Protein AF-A0A522AEE1-F1 (afdb_monomer_lite)

Sequence (376 aa):
MSRTLERLLQRPELQLAVGETRIDINDDTGPFRVPSPHLLVIGERILASPSGAVALRHGLELAWMRGIAPDDPVACGVLSARLAGLYLVGETAAFQESRGDADPYLILLRRLSGDLPEGRALVLLWKILSAHQPGQKADLNQTIYDRIVCAWPMAQPAEHLIATGGDPRLRLDPATGFNAYGCMPRPQPGVVTFSSCTASSLSERGYMAAEAARRRMLAGFLGERSGRVLTEETDRIRASLLGHYEVADRAEAVLAPSGTDATMLATALVSTKRPHAPTTVVVMELSETGAGVPQAAAGRHFADAASLGEKAMRGDVIEGFNTNLRLRTVSLRKVDGRPHTPEEIEAEIARAVAETGRHGRVILHAIDLSKTGILA

Radius of gyration: 25.17 Å; chains: 1; bounding box: 61×41×73 Å

pLDDT: mean 89.07, std 7.91, range [53.34, 98.31]

Secondary structure (DSSP, 8-state):
--HHHHHHTTSHHHHHHHTT-EEEEE---SS-B--STTEEEEEHHHHTSTTHHHHHHHHHHHHHHHHH-TT-HHHHHHHHHHHHHHHHHTS-HHHHHTT-SS-HHHHHHHHHTSSPPPHHHHHHHHHHHGGGSTT------HHHHHHHHHHTTT-S-HHHHHT-SS-GGGPPPTTT---TTS--SS--TT------TT--PPPHHHHHHHHHHHHHHHHHHHTT-HHHHHHHHHHHHHHHHHHHTT-TTT------SSHHHHHHHHHHHHHHHSTTS-EEEEEE-GGGS-TTHHHHHTTB--SSB-TTS-B--TTPBPTTS-S-EEEEEE-SB-TTSPBPPHHHHHHHHHHHHHHH-TTSEEEEE--SB-TT--B-

Structure (mmCIF, N/CA/C/O backbone):
data_AF-A0A522AEE1-F1
#
_entry.id   AF-A0A522AEE1-F1
#
loop_
_atom_site.group_PDB
_atom_site.id
_atom_site.type_symbol
_atom_site.label_atom_id
_atom_site.label_alt_id
_atom_site.label_comp_id
_atom_site.label_asym_id
_atom_site.label_entity_id
_atom_site.label_seq_id
_atom_site.pdbx_PDB_ins_code
_atom_site.Cartn_x
_atom_site.Cartn_y
_atom_site.Cartn_z
_atom_site.occupancy
_atom_site.B_iso_or_equiv
_atom_site.auth_seq_id
_atom_site.auth_comp_id
_atom_site.auth_asym_id
_atom_site.auth_atom_id
_atom_site.pdbx_PDB_model_num
ATOM 1 N N . MET A 1 1 ? 14.724 -20.961 -17.957 1.00 63.78 1 MET A N 1
ATOM 2 C CA . MET A 1 1 ? 14.790 -19.648 -17.283 1.00 63.78 1 MET A CA 1
ATOM 3 C C . MET A 1 1 ? 16.214 -19.483 -16.759 1.00 63.78 1 MET A C 1
ATOM 5 O O . MET A 1 1 ? 16.840 -20.497 -16.477 1.00 63.78 1 MET A O 1
ATOM 9 N N . SER A 1 2 ? 16.792 -18.277 -16.740 1.00 86.56 2 SER A N 1
ATOM 10 C CA . SER A 1 2 ? 18.143 -18.088 -16.177 1.00 86.56 2 SER A CA 1
ATOM 11 C C . SER A 1 2 ? 18.134 -18.341 -14.666 1.00 86.56 2 SER A C 1
ATOM 13 O O . SER A 1 2 ? 17.203 -17.898 -13.992 1.00 86.56 2 SER A O 1
ATOM 15 N N . ARG A 1 3 ? 19.188 -18.966 -14.117 1.00 89.62 3 ARG A N 1
ATOM 16 C CA . ARG A 1 3 ? 19.361 -19.142 -12.658 1.00 89.62 3 ARG A CA 1
ATOM 17 C C . ARG A 1 3 ? 19.360 -17.805 -11.912 1.00 89.62 3 ARG A C 1
ATOM 19 O O . ARG A 1 3 ? 18.904 -17.723 -10.774 1.00 89.62 3 ARG A O 1
ATOM 26 N N . THR A 1 4 ? 19.866 -16.748 -12.546 1.00 91.75 4 THR A N 1
ATOM 27 C CA . THR A 1 4 ? 19.884 -15.402 -11.966 1.00 91.75 4 THR A CA 1
ATOM 28 C C . THR A 1 4 ? 18.473 -14.833 -11.861 1.00 91.75 4 THR A C 1
ATOM 30 O O . THR A 1 4 ? 18.109 -14.296 -10.815 1.00 91.75 4 THR A O 1
ATOM 33 N N . LEU A 1 5 ? 17.667 -14.996 -12.918 1.00 93.94 5 LEU A N 1
ATOM 34 C CA . LEU A 1 5 ? 16.261 -14.595 -12.915 1.00 93.94 5 LEU A CA 1
ATOM 35 C C . LEU A 1 5 ? 15.464 -15.402 -11.884 1.00 93.94 5 LEU A C 1
ATOM 37 O O . LEU A 1 5 ? 14.737 -14.809 -11.100 1.00 93.94 5 LEU A O 1
ATOM 41 N N . GLU A 1 6 ? 15.649 -16.724 -11.828 1.00 93.88 6 GLU A N 1
ATOM 42 C CA . GLU A 1 6 ? 15.023 -17.592 -10.818 1.00 93.88 6 GLU A CA 1
ATOM 43 C C . GLU A 1 6 ? 15.286 -17.092 -9.395 1.00 93.88 6 GLU A C 1
ATOM 45 O O . GLU A 1 6 ? 14.351 -16.970 -8.611 1.00 93.88 6 GLU A O 1
ATOM 50 N N . ARG A 1 7 ? 16.534 -16.722 -9.079 1.00 92.88 7 ARG A N 1
ATOM 51 C CA . ARG A 1 7 ? 16.895 -16.151 -7.774 1.00 92.88 7 ARG A CA 1
ATOM 52 C C . ARG A 1 7 ? 16.209 -14.810 -7.507 1.00 92.88 7 ARG A C 1
ATOM 54 O O . ARG A 1 7 ? 15.751 -14.582 -6.395 1.00 92.88 7 ARG A O 1
ATOM 61 N N . LEU A 1 8 ? 16.138 -13.913 -8.493 1.00 93.06 8 LEU A N 1
ATOM 62 C CA . LEU A 1 8 ? 15.435 -12.634 -8.322 1.00 93.06 8 LEU A CA 1
ATOM 63 C C . LEU A 1 8 ? 13.931 -12.841 -8.107 1.00 93.06 8 LEU A C 1
ATOM 65 O O . LEU A 1 8 ? 13.345 -12.174 -7.262 1.00 93.06 8 LEU A O 1
ATOM 69 N N . LEU A 1 9 ? 13.326 -13.804 -8.802 1.00 94.31 9 LEU A N 1
ATOM 70 C CA . LEU A 1 9 ? 11.915 -14.164 -8.655 1.00 94.31 9 LEU A CA 1
ATOM 71 C C . LEU A 1 9 ? 11.616 -14.980 -7.384 1.00 94.31 9 LEU A C 1
ATOM 73 O O . LEU A 1 9 ? 10.465 -15.322 -7.148 1.00 94.31 9 LEU A O 1
ATOM 77 N N . GLN A 1 10 ? 12.603 -15.260 -6.525 1.00 91.31 10 GLN A N 1
ATOM 78 C CA . GLN A 1 10 ? 12.324 -15.697 -5.148 1.00 91.31 10 GLN A CA 1
ATOM 79 C C . GLN A 1 10 ? 11.790 -14.550 -4.283 1.00 91.31 10 GLN A C 1
ATOM 81 O O . GLN A 1 10 ? 11.233 -14.795 -3.216 1.00 91.31 10 GLN A O 1
ATOM 86 N N . ARG A 1 11 ? 11.958 -13.300 -4.733 1.00 90.56 11 ARG A N 1
ATOM 87 C CA . ARG A 1 11 ? 11.353 -12.122 -4.114 1.00 90.56 11 ARG A CA 1
ATOM 88 C C . ARG A 1 11 ? 9.886 -12.038 -4.545 1.00 90.56 11 ARG A C 1
ATOM 90 O O . ARG A 1 11 ? 9.642 -11.811 -5.737 1.00 90.56 11 ARG A O 1
ATOM 97 N N . PRO A 1 12 ? 8.912 -12.203 -3.632 1.00 90.38 12 PRO A N 1
ATOM 98 C CA . PRO A 1 12 ? 7.498 -12.257 -4.000 1.00 90.38 12 PRO A CA 1
ATOM 99 C C . PRO A 1 12 ? 7.039 -11.015 -4.749 1.00 90.38 12 PRO A C 1
ATOM 101 O O . PRO A 1 12 ? 6.352 -11.118 -5.752 1.00 90.38 12 PRO A O 1
ATOM 104 N N . GLU A 1 13 ? 7.476 -9.829 -4.336 1.00 91.94 13 GLU A N 1
ATOM 105 C CA . GLU A 1 13 ? 7.103 -8.574 -4.983 1.00 91.94 13 GLU A CA 1
ATOM 106 C C . GLU A 1 13 ? 7.540 -8.494 -6.457 1.00 91.94 13 GLU A C 1
ATOM 108 O O . GLU A 1 13 ? 6.873 -7.851 -7.263 1.00 91.94 13 GLU A O 1
ATOM 113 N N . LEU A 1 14 ? 8.622 -9.182 -6.844 1.00 94.56 14 LEU A N 1
ATOM 114 C CA . LEU A 1 14 ? 9.055 -9.279 -8.242 1.00 94.56 14 LEU A CA 1
ATOM 115 C C . LEU A 1 14 ? 8.317 -10.392 -8.980 1.00 94.56 14 LEU A C 1
ATOM 117 O O . LEU A 1 14 ? 7.852 -10.182 -10.098 1.00 94.56 14 LEU A O 1
ATOM 121 N N . GLN A 1 15 ? 8.188 -11.561 -8.350 1.00 94.44 15 GLN A N 1
ATOM 122 C CA . GLN A 1 15 ? 7.483 -12.716 -8.907 1.00 94.44 15 GLN A CA 1
ATOM 123 C C . GLN A 1 15 ? 6.029 -12.389 -9.243 1.00 94.44 15 GLN A C 1
ATOM 125 O O . GLN A 1 15 ? 5.552 -12.666 -10.342 1.00 94.44 15 GLN A O 1
ATOM 130 N N . LEU A 1 16 ? 5.338 -11.757 -8.303 1.00 91.44 16 LEU A N 1
ATOM 131 C CA . LEU A 1 16 ? 3.943 -11.369 -8.421 1.00 91.44 16 LEU A CA 1
ATOM 132 C C . LEU A 1 16 ? 3.760 -10.226 -9.431 1.00 91.44 16 LEU A C 1
ATOM 134 O O . LEU A 1 16 ? 2.730 -10.155 -10.102 1.00 91.44 16 LEU A O 1
ATOM 138 N N . ALA A 1 17 ? 4.777 -9.375 -9.610 1.00 93.81 17 ALA A N 1
ATOM 139 C CA . ALA A 1 17 ? 4.750 -8.317 -10.613 1.00 93.81 17 ALA A CA 1
ATOM 140 C C . ALA A 1 17 ? 4.849 -8.835 -12.060 1.00 93.81 17 ALA A C 1
ATOM 142 O O . ALA A 1 17 ? 4.390 -8.121 -12.958 1.00 93.81 17 ALA A O 1
ATOM 143 N N . VAL A 1 18 ? 5.382 -10.049 -12.291 1.00 95.81 18 VAL A N 1
ATOM 144 C CA . VAL A 1 18 ? 5.521 -10.650 -13.635 1.00 95.81 18 VAL A CA 1
ATOM 145 C C . VAL A 1 18 ? 4.184 -10.640 -14.374 1.00 95.81 18 VAL A C 1
ATOM 147 O O . VAL A 1 18 ? 4.105 -10.135 -15.496 1.00 95.81 18 VAL A O 1
ATOM 150 N N . GLY A 1 19 ? 3.120 -11.125 -13.725 1.00 90.94 19 GLY A N 1
ATOM 151 C CA . GLY A 1 19 ? 1.785 -11.208 -14.316 1.00 90.94 19 GLY A CA 1
ATOM 152 C C . GLY A 1 19 ? 1.808 -11.884 -15.690 1.00 90.94 19 GLY A C 1
ATOM 153 O O . GLY A 1 19 ? 2.296 -12.999 -15.833 1.00 90.94 19 GLY A O 1
ATOM 154 N N . GLU A 1 20 ? 1.307 -11.181 -16.705 1.00 92.31 20 GLU A N 1
ATOM 155 C CA . GLU A 1 20 ? 1.258 -11.644 -18.102 1.00 92.31 20 GLU A CA 1
ATOM 156 C C . GLU A 1 20 ? 2.540 -11.336 -18.898 1.00 92.31 20 GLU A C 1
ATOM 158 O O . GLU A 1 20 ? 2.621 -11.619 -20.092 1.00 92.31 20 GLU A O 1
ATOM 163 N N . THR A 1 21 ? 3.548 -10.728 -18.267 1.00 97.00 21 THR A N 1
ATOM 164 C CA . THR A 1 21 ? 4.761 -10.277 -18.955 1.00 97.00 21 THR A CA 1
ATOM 165 C C . THR A 1 21 ? 5.664 -11.456 -19.296 1.00 97.00 21 THR A C 1
ATOM 167 O O . THR A 1 21 ? 6.154 -12.159 -18.412 1.00 97.00 21 THR A O 1
ATOM 170 N N . ARG A 1 22 ? 5.968 -11.629 -20.583 1.00 97.25 22 ARG A N 1
ATOM 171 C CA . ARG A 1 22 ? 7.031 -12.527 -21.038 1.00 97.25 22 ARG A CA 1
ATOM 172 C C . ARG A 1 22 ? 8.390 -11.866 -20.822 1.00 97.25 22 ARG A C 1
ATOM 174 O O . ARG A 1 22 ? 8.581 -10.713 -21.206 1.00 97.25 22 ARG A O 1
ATOM 181 N N . ILE A 1 23 ? 9.331 -12.605 -20.237 1.00 97.62 23 ILE A N 1
ATOM 182 C CA . ILE A 1 23 ? 10.702 -12.143 -19.997 1.00 97.62 23 ILE A CA 1
ATOM 183 C C . ILE A 1 23 ? 11.652 -12.898 -20.928 1.00 97.62 23 ILE A C 1
ATOM 185 O O . ILE A 1 23 ? 11.868 -14.099 -20.757 1.00 97.62 23 ILE A O 1
ATOM 189 N N . ASP A 1 24 ? 12.244 -12.178 -21.874 1.00 96.44 24 ASP A N 1
ATOM 190 C CA . ASP A 1 24 ? 13.269 -12.684 -22.779 1.00 96.44 24 ASP A CA 1
ATOM 191 C C . ASP A 1 24 ? 14.646 -12.209 -22.285 1.00 96.44 24 ASP A C 1
ATOM 193 O O . ASP A 1 24 ? 14.875 -11.017 -22.068 1.00 96.44 24 ASP A O 1
ATOM 197 N N . ILE A 1 25 ? 15.574 -13.149 -22.095 1.00 94.69 25 ILE A N 1
ATOM 198 C CA . ILE A 1 25 ? 16.933 -12.855 -21.624 1.00 94.69 25 ILE A CA 1
ATOM 199 C C . ILE A 1 25 ? 17.898 -12.915 -22.801 1.00 94.69 25 ILE A C 1
ATOM 201 O O . ILE A 1 25 ? 17.871 -13.872 -23.575 1.00 94.69 25 ILE A O 1
ATOM 205 N N . ASN A 1 26 ? 18.758 -11.908 -22.924 1.00 89.94 26 ASN A N 1
ATOM 206 C CA . ASN A 1 26 ? 19.759 -11.829 -23.985 1.00 89.94 26 ASN A CA 1
ATOM 207 C C . ASN A 1 26 ? 21.103 -11.267 -23.477 1.00 89.94 26 ASN A C 1
ATOM 209 O O . ASN A 1 26 ? 21.332 -11.151 -22.271 1.00 89.94 26 ASN A O 1
ATOM 213 N N . ASP A 1 27 ? 21.990 -10.918 -24.411 1.00 85.06 27 ASP A N 1
ATOM 214 C CA . ASP A 1 27 ? 23.308 -10.332 -24.137 1.00 85.06 27 ASP A CA 1
ATOM 215 C C . ASP A 1 27 ? 23.318 -8.789 -24.200 1.00 85.06 27 ASP A C 1
ATOM 217 O O . ASP A 1 27 ? 24.375 -8.179 -24.382 1.00 85.06 27 ASP A O 1
ATOM 221 N N . ASP A 1 28 ? 22.159 -8.130 -24.062 1.00 79.38 28 ASP A N 1
ATOM 222 C CA . ASP A 1 28 ? 22.093 -6.666 -24.069 1.00 79.38 28 ASP A CA 1
ATOM 223 C C . ASP A 1 28 ? 22.912 -6.049 -22.928 1.00 79.38 28 ASP A C 1
ATOM 225 O O . ASP A 1 28 ? 22.949 -6.539 -21.797 1.00 79.38 28 ASP A O 1
ATOM 229 N N . THR A 1 29 ? 23.541 -4.914 -23.229 1.00 77.50 29 THR A N 1
ATOM 230 C CA . THR A 1 29 ? 24.351 -4.144 -22.274 1.00 77.50 29 THR A CA 1
ATOM 231 C C . THR A 1 29 ? 23.587 -2.997 -21.612 1.00 77.50 29 THR A C 1
ATOM 233 O O . THR A 1 29 ? 24.052 -2.463 -20.608 1.00 77.50 29 THR A O 1
ATOM 236 N N . GLY A 1 30 ? 22.432 -2.603 -22.160 1.00 82.94 30 GLY A N 1
ATOM 237 C CA . GLY A 1 30 ? 21.538 -1.611 -21.553 1.00 82.94 30 GLY A CA 1
ATOM 238 C C . GLY A 1 30 ? 20.651 -2.224 -20.459 1.00 82.94 30 GLY A C 1
ATOM 239 O O . GLY A 1 30 ? 20.488 -3.443 -20.448 1.00 82.94 30 GLY A O 1
ATOM 240 N N . PRO A 1 31 ? 20.032 -1.414 -19.571 1.00 84.69 31 PRO A N 1
ATOM 241 C CA . PRO A 1 31 ? 19.313 -1.930 -18.404 1.00 84.69 31 PRO A CA 1
ATOM 242 C C . PRO A 1 31 ? 18.200 -2.922 -18.759 1.00 84.69 31 PRO A C 1
ATOM 244 O O . PRO A 1 31 ? 18.100 -3.967 -18.131 1.00 84.69 31 PRO A O 1
ATOM 247 N N . PHE A 1 32 ? 17.369 -2.595 -19.753 1.00 96.38 32 PHE A N 1
ATOM 248 C CA . PHE A 1 32 ? 16.348 -3.460 -20.358 1.00 96.38 32 PHE A CA 1
ATOM 249 C C . PHE A 1 32 ? 15.679 -2.730 -21.538 1.00 96.38 32 PHE A C 1
ATOM 251 O O . PHE A 1 32 ? 15.888 -1.527 -21.739 1.00 96.38 32 PHE A O 1
ATOM 258 N N . ARG A 1 33 ? 14.832 -3.436 -22.294 1.00 96.94 33 ARG A N 1
ATOM 259 C CA . ARG A 1 33 ? 13.935 -2.890 -23.323 1.00 96.94 33 ARG A CA 1
ATOM 260 C C . ARG A 1 33 ? 12.557 -3.542 -23.234 1.00 96.94 33 ARG A C 1
ATOM 262 O O . ARG A 1 33 ? 12.440 -4.720 -22.929 1.00 96.94 33 ARG A O 1
ATOM 269 N N . VAL A 1 34 ? 11.520 -2.788 -23.570 1.00 97.56 34 VAL A N 1
ATOM 270 C CA . VAL A 1 34 ? 10.133 -3.245 -23.686 1.00 97.56 34 VAL A CA 1
ATOM 271 C C . VAL A 1 34 ? 9.682 -2.960 -25.117 1.00 97.56 34 VAL A C 1
ATOM 273 O O . VAL A 1 34 ? 9.182 -1.865 -25.384 1.00 97.56 34 VAL A O 1
ATOM 276 N N . PRO A 1 35 ? 9.921 -3.871 -26.080 1.00 94.94 35 PRO A N 1
ATOM 277 C CA . PRO A 1 35 ? 9.608 -3.631 -27.491 1.00 94.94 35 PRO A CA 1
ATOM 278 C C . PRO A 1 35 ? 8.106 -3.610 -27.783 1.00 94.94 35 PRO A C 1
ATOM 280 O O . PRO A 1 35 ? 7.642 -2.791 -28.576 1.00 94.94 35 PRO A O 1
ATOM 283 N N . SER A 1 36 ? 7.321 -4.414 -27.073 1.00 94.62 36 SER A N 1
ATOM 284 C CA . SER A 1 36 ? 5.861 -4.442 -27.162 1.00 94.62 36 SER A CA 1
ATOM 285 C C . SER A 1 36 ? 5.250 -4.520 -25.761 1.00 94.62 36 SER A C 1
ATOM 287 O O . SER A 1 36 ? 5.965 -4.860 -24.813 1.00 94.62 36 SER A O 1
ATOM 289 N N . PRO A 1 37 ? 3.945 -4.234 -25.605 1.00 94.94 37 PRO A N 1
ATOM 290 C CA . PRO A 1 37 ? 3.236 -4.536 -24.366 1.00 94.94 37 PRO A CA 1
ATOM 291 C C . PRO A 1 37 ? 3.501 -5.971 -23.901 1.00 94.94 37 PRO A C 1
ATOM 293 O O . PRO A 1 37 ? 3.615 -6.875 -24.732 1.00 94.94 37 PRO A O 1
ATOM 296 N N . HIS A 1 38 ? 3.626 -6.164 -22.586 1.00 95.00 38 HIS A N 1
ATOM 297 C CA . HIS A 1 38 ? 3.844 -7.473 -21.952 1.00 95.00 38 HIS A CA 1
ATOM 298 C C . HIS A 1 38 ? 5.100 -8.240 -22.413 1.00 95.00 38 HIS A C 1
ATOM 300 O O . HIS A 1 38 ? 5.208 -9.437 -22.160 1.00 95.00 38 HIS A O 1
ATOM 306 N N . LEU A 1 39 ? 6.074 -7.581 -23.050 1.00 97.06 39 LEU A N 1
ATOM 307 C CA . LEU A 1 39 ? 7.359 -8.185 -23.398 1.00 97.06 39 LEU A CA 1
ATOM 308 C C . LEU A 1 39 ? 8.500 -7.380 -22.782 1.00 97.06 39 LEU A C 1
ATOM 310 O O . LEU A 1 39 ? 8.746 -6.244 -23.180 1.00 97.06 39 LEU A O 1
ATOM 314 N N . LEU A 1 40 ? 9.216 -7.990 -21.841 1.00 97.94 40 LEU A N 1
ATOM 315 C CA . LEU A 1 40 ? 10.435 -7.460 -21.245 1.00 97.94 40 LEU A CA 1
ATOM 316 C C . LEU A 1 40 ? 11.646 -8.196 -21.818 1.00 97.94 40 LEU A C 1
ATOM 318 O O . LEU A 1 40 ? 11.749 -9.411 -21.700 1.00 97.94 40 LEU A O 1
ATOM 322 N N . VAL A 1 41 ? 12.585 -7.449 -22.386 1.00 97.50 41 VAL A N 1
ATOM 323 C CA . VAL A 1 41 ? 13.891 -7.942 -22.825 1.00 97.50 41 VAL A CA 1
ATOM 324 C C . VAL A 1 41 ? 14.957 -7.389 -21.885 1.00 97.50 41 VAL A C 1
ATOM 326 O O . VAL A 1 41 ? 15.091 -6.170 -21.765 1.00 97.50 41 VAL A O 1
ATOM 329 N N . ILE A 1 42 ? 15.714 -8.251 -21.211 1.00 96.19 42 ILE A N 1
ATOM 330 C CA . ILE A 1 42 ? 16.720 -7.832 -20.225 1.00 96.19 42 ILE A CA 1
ATOM 331 C C . ILE A 1 42 ? 17.994 -8.675 -20.323 1.00 96.19 42 ILE A C 1
ATOM 333 O O . ILE A 1 42 ? 17.942 -9.894 -20.472 1.00 96.19 42 ILE A O 1
ATOM 337 N N . GLY A 1 43 ? 19.151 -8.018 -20.234 1.00 94.44 43 GLY A N 1
ATOM 338 C CA . GLY A 1 43 ? 20.443 -8.684 -20.348 1.00 94.44 43 GLY A CA 1
ATOM 339 C C . GLY A 1 43 ? 20.794 -9.522 -19.115 1.00 94.44 43 GLY A C 1
ATOM 340 O O . GLY A 1 43 ? 20.621 -9.062 -17.983 1.00 94.44 43 GLY A O 1
ATOM 341 N N . GLU A 1 44 ? 21.377 -10.710 -19.305 1.00 92.62 44 GLU A N 1
ATOM 342 C CA . GLU A 1 44 ? 21.824 -11.577 -18.195 1.00 92.62 44 GLU A CA 1
ATOM 343 C C . GLU A 1 44 ? 22.813 -10.850 -17.265 1.00 92.62 44 GLU A C 1
ATOM 345 O O . GLU A 1 44 ? 22.739 -10.958 -16.040 1.00 92.62 44 GLU A O 1
ATOM 350 N N . ARG A 1 45 ? 23.705 -10.030 -17.838 1.00 90.88 45 ARG A N 1
ATOM 351 C CA . ARG A 1 45 ? 24.667 -9.222 -17.069 1.00 90.88 45 ARG A CA 1
ATOM 352 C C . ARG A 1 45 ? 23.983 -8.198 -16.168 1.00 90.88 45 ARG A C 1
ATOM 354 O O . ARG A 1 45 ? 24.466 -7.959 -15.065 1.00 90.88 45 ARG A O 1
ATOM 361 N N . ILE A 1 46 ? 22.870 -7.613 -16.614 1.00 91.00 46 ILE A N 1
ATOM 362 C CA . ILE A 1 46 ? 22.100 -6.661 -15.808 1.00 91.00 46 ILE A CA 1
ATOM 363 C C . ILE A 1 46 ? 21.363 -7.388 -14.692 1.00 91.00 46 ILE A C 1
ATOM 365 O O . ILE A 1 46 ? 21.429 -6.941 -13.549 1.00 91.00 46 ILE A O 1
ATOM 369 N N . LEU A 1 47 ? 20.735 -8.533 -14.978 1.00 91.81 47 LEU A N 1
ATOM 370 C CA . LEU A 1 47 ? 20.095 -9.359 -13.948 1.00 91.81 47 LEU A CA 1
ATOM 371 C C . LEU A 1 47 ? 21.090 -9.769 -12.852 1.00 91.81 47 LEU A C 1
ATOM 373 O O . LEU A 1 47 ? 20.735 -9.806 -11.675 1.00 91.81 47 LEU A O 1
ATOM 377 N N . ALA A 1 48 ? 22.339 -10.053 -13.229 1.00 89.50 48 ALA A N 1
ATOM 378 C CA . ALA A 1 48 ? 23.404 -10.413 -12.296 1.00 89.50 48 ALA A CA 1
ATOM 379 C C . ALA A 1 48 ? 24.040 -9.204 -11.582 1.00 89.50 48 ALA A C 1
ATOM 381 O O . ALA A 1 48 ? 24.788 -9.389 -10.620 1.00 89.50 48 ALA A O 1
ATOM 382 N N . SER A 1 49 ? 23.765 -7.982 -12.044 1.00 86.88 49 SER A N 1
ATOM 383 C CA . SER A 1 49 ? 24.300 -6.748 -11.470 1.00 86.88 49 SER A CA 1
ATOM 384 C C . SER A 1 49 ? 23.552 -6.331 -10.192 1.00 86.88 49 SER A C 1
ATOM 386 O O . SER A 1 49 ? 22.421 -6.771 -9.965 1.00 86.88 49 SER A O 1
ATOM 388 N N . PRO A 1 50 ? 24.123 -5.419 -9.380 1.00 81.62 50 PRO A N 1
ATOM 389 C CA . PRO A 1 50 ? 23.420 -4.820 -8.239 1.00 81.62 50 PRO A CA 1
ATOM 390 C C . PRO A 1 50 ? 22.080 -4.163 -8.615 1.00 81.62 50 PRO A C 1
ATOM 392 O O . PRO A 1 50 ? 21.131 -4.185 -7.837 1.00 81.62 50 PRO A O 1
ATOM 395 N N . SER A 1 51 ? 21.973 -3.645 -9.840 1.00 87.44 51 SER A N 1
ATOM 396 C CA . SER A 1 51 ? 20.774 -2.986 -10.367 1.00 87.44 51 SER A CA 1
ATOM 397 C C . SER A 1 51 ? 19.722 -3.971 -10.887 1.00 87.44 51 SER A C 1
ATOM 399 O O . SER A 1 51 ? 18.636 -3.544 -11.272 1.00 87.44 51 SER A O 1
ATOM 401 N N . GLY A 1 52 ? 20.004 -5.281 -10.890 1.00 91.56 52 GLY A N 1
ATOM 402 C CA . GLY A 1 52 ? 19.170 -6.304 -11.526 1.00 91.56 52 GLY A CA 1
ATOM 403 C C . GLY A 1 52 ? 17.738 -6.360 -10.999 1.00 91.56 52 GLY A C 1
ATOM 404 O O . GLY A 1 52 ? 16.800 -6.392 -11.791 1.00 91.56 52 GLY A O 1
ATOM 405 N N . ALA A 1 53 ? 17.547 -6.291 -9.677 1.00 93.00 53 ALA A N 1
ATOM 406 C CA . ALA A 1 53 ? 16.209 -6.290 -9.076 1.00 93.00 53 ALA A CA 1
ATOM 407 C C . ALA A 1 53 ? 15.399 -5.040 -9.460 1.00 93.00 53 ALA A C 1
ATOM 409 O O . ALA A 1 53 ? 14.213 -5.133 -9.773 1.00 93.00 53 ALA A O 1
ATOM 410 N N . VAL A 1 54 ? 16.047 -3.872 -9.474 1.00 94.31 54 VAL A N 1
ATOM 411 C CA . VAL A 1 54 ? 15.416 -2.586 -9.807 1.00 94.31 54 VAL A CA 1
ATOM 412 C C . VAL A 1 54 ? 15.123 -2.492 -11.305 1.00 94.31 54 VAL A C 1
ATOM 414 O O . VAL A 1 54 ? 14.046 -2.050 -11.691 1.00 94.31 54 VAL A O 1
ATOM 417 N N . ALA A 1 55 ? 16.049 -2.936 -12.159 1.00 95.25 55 ALA A N 1
ATOM 418 C CA . ALA A 1 55 ? 15.858 -3.013 -13.605 1.00 95.25 55 ALA A CA 1
ATOM 419 C C . ALA A 1 55 ? 14.730 -3.985 -13.971 1.00 95.25 55 ALA A C 1
ATOM 421 O O . ALA A 1 55 ? 13.877 -3.642 -14.786 1.00 95.25 55 ALA A O 1
ATOM 422 N N . LEU A 1 56 ? 14.675 -5.151 -13.316 1.00 97.12 56 LEU A N 1
ATOM 423 C CA . LEU A 1 56 ? 13.582 -6.103 -13.483 1.00 97.12 56 LEU A CA 1
ATOM 424 C C . LEU A 1 56 ? 12.244 -5.481 -13.064 1.00 97.12 56 LEU A C 1
ATOM 426 O O . LEU A 1 56 ? 11.302 -5.512 -13.852 1.00 97.12 56 LEU A O 1
ATOM 430 N N . ARG A 1 57 ? 12.162 -4.849 -11.882 1.00 97.19 57 ARG A N 1
ATOM 431 C CA . ARG A 1 57 ? 10.928 -4.175 -11.444 1.00 97.19 57 ARG A CA 1
ATOM 432 C C . ARG A 1 57 ? 10.506 -3.075 -12.416 1.00 97.19 57 ARG A C 1
ATOM 434 O O . ARG A 1 57 ? 9.348 -3.040 -12.814 1.00 97.19 57 ARG A O 1
ATOM 441 N N . HIS A 1 58 ? 11.436 -2.220 -12.838 1.00 98.00 58 HIS A N 1
ATOM 442 C CA . HIS A 1 58 ? 11.157 -1.154 -13.800 1.00 98.00 58 HIS A CA 1
ATOM 443 C C . HIS A 1 58 ? 10.615 -1.715 -15.121 1.00 98.00 58 HIS A C 1
ATOM 445 O O . HIS A 1 58 ? 9.596 -1.245 -15.623 1.00 98.00 58 HIS A O 1
ATOM 451 N N . GLY A 1 59 ? 11.262 -2.749 -15.658 1.00 98.19 59 GLY A N 1
ATOM 452 C CA . GLY A 1 59 ? 10.861 -3.381 -16.907 1.00 98.19 59 GLY A CA 1
ATOM 453 C C . GLY A 1 59 ? 9.480 -4.026 -16.853 1.00 98.19 59 GLY A C 1
ATOM 454 O O . GLY A 1 59 ? 8.697 -3.846 -17.782 1.00 98.19 59 GLY A O 1
ATOM 455 N N . LEU A 1 60 ? 9.159 -4.726 -15.761 1.00 98.25 60 LEU A N 1
ATOM 456 C CA . LEU A 1 60 ? 7.843 -5.339 -15.555 1.00 98.25 60 LEU A CA 1
ATOM 457 C C . LEU A 1 60 ? 6.729 -4.286 -15.492 1.00 98.25 60 LEU A C 1
ATOM 459 O O . LEU A 1 60 ? 5.695 -4.430 -16.142 1.00 98.25 60 LEU A O 1
ATOM 463 N N . GLU A 1 61 ? 6.957 -3.199 -14.756 1.00 98.06 61 GLU A N 1
ATOM 464 C CA . GLU A 1 61 ? 5.983 -2.113 -14.622 1.00 98.06 61 GLU A CA 1
ATOM 465 C C . GLU A 1 61 ? 5.800 -1.366 -15.945 1.00 98.06 61 GLU A C 1
ATOM 467 O O . GLU A 1 61 ? 4.669 -1.086 -16.335 1.00 98.06 61 GLU A O 1
ATOM 472 N N . LEU A 1 62 ? 6.885 -1.113 -16.686 1.00 98.31 62 LEU A N 1
ATOM 473 C CA . LEU A 1 62 ? 6.799 -0.510 -18.014 1.00 98.31 62 LEU A CA 1
ATOM 474 C C . LEU A 1 62 ? 6.041 -1.413 -18.996 1.00 98.31 62 LEU A C 1
ATOM 476 O O . LEU A 1 62 ? 5.172 -0.934 -19.722 1.00 98.31 62 LEU A O 1
ATOM 480 N N . ALA A 1 63 ? 6.339 -2.716 -19.015 1.00 98.12 63 ALA A N 1
ATOM 481 C CA . ALA A 1 63 ? 5.673 -3.681 -19.890 1.00 98.12 63 ALA A CA 1
ATOM 482 C C . ALA A 1 63 ? 4.166 -3.769 -19.625 1.00 98.12 63 ALA A C 1
ATOM 484 O O . ALA A 1 63 ? 3.387 -3.842 -20.579 1.00 98.12 63 ALA A O 1
ATOM 485 N N . TRP A 1 64 ? 3.761 -3.710 -18.354 1.00 97.25 64 TRP A N 1
ATOM 486 C CA . TRP A 1 64 ? 2.358 -3.645 -17.960 1.00 97.25 64 TRP A CA 1
ATOM 487 C C . TRP A 1 64 ? 1.708 -2.301 -18.329 1.00 97.25 64 TRP A C 1
ATOM 489 O O . TRP A 1 64 ? 0.644 -2.299 -18.949 1.00 97.25 64 TRP A O 1
ATOM 499 N N . MET A 1 65 ? 2.348 -1.161 -18.027 1.00 97.12 65 MET A N 1
ATOM 500 C CA . MET A 1 65 ? 1.803 0.171 -18.341 1.00 97.12 65 MET A CA 1
ATOM 501 C C . MET A 1 65 ? 1.592 0.366 -19.844 1.00 97.12 65 MET A C 1
ATOM 503 O O . MET A 1 65 ? 0.550 0.867 -20.261 1.00 97.12 65 MET A O 1
ATOM 507 N N . ARG A 1 66 ? 2.520 -0.125 -20.675 1.00 95.62 66 ARG A N 1
ATOM 508 C CA . ARG A 1 66 ? 2.365 -0.113 -22.137 1.00 95.62 66 ARG A CA 1
ATOM 509 C C . ARG A 1 66 ? 1.165 -0.925 -22.633 1.00 95.62 66 ARG A C 1
ATOM 511 O O . ARG A 1 66 ? 0.694 -0.662 -23.733 1.00 95.62 66 ARG A O 1
ATOM 518 N N . GLY A 1 67 ? 0.683 -1.901 -21.863 1.00 94.31 67 GLY A N 1
ATOM 519 C CA . GLY A 1 67 ? -0.537 -2.651 -22.179 1.00 94.31 67 GLY A CA 1
ATOM 520 C C . GLY A 1 67 ? -1.818 -1.869 -21.903 1.00 94.31 67 GLY A C 1
ATOM 521 O O . GLY A 1 67 ? -2.779 -1.991 -22.656 1.00 94.31 67 GLY A O 1
ATOM 522 N N . ILE A 1 68 ? -1.831 -1.032 -20.862 1.00 94.38 68 ILE A N 1
ATOM 523 C CA . ILE A 1 68 ? -3.022 -0.261 -20.465 1.00 94.38 68 ILE A CA 1
ATOM 524 C C . ILE A 1 68 ? -3.083 1.145 -21.081 1.00 94.38 68 ILE A C 1
ATOM 526 O O . ILE A 1 68 ? -4.169 1.708 -21.183 1.00 94.38 68 ILE A O 1
ATOM 530 N N . ALA A 1 69 ? -1.942 1.710 -21.481 1.00 94.31 69 ALA A N 1
ATOM 531 C CA . ALA A 1 69 ? -1.828 3.033 -22.095 1.00 94.31 69 ALA A CA 1
ATOM 532 C C . ALA A 1 69 ? -0.844 3.010 -23.288 1.00 94.31 69 ALA A C 1
ATOM 534 O O . ALA A 1 69 ? 0.175 3.706 -23.268 1.00 94.31 69 ALA A O 1
ATOM 535 N N . PRO A 1 70 ? -1.113 2.202 -24.335 1.00 91.62 70 PRO A N 1
ATOM 536 C CA . PRO A 1 70 ? -0.187 2.011 -25.457 1.00 91.62 70 PRO A CA 1
ATOM 537 C C . PRO A 1 70 ? 0.127 3.301 -26.227 1.00 91.62 70 PRO A C 1
ATOM 539 O O . PRO A 1 70 ? 1.225 3.425 -26.768 1.00 91.62 70 PRO A O 1
ATOM 542 N N . ASP A 1 71 ? -0.806 4.257 -26.237 1.00 91.75 71 ASP A N 1
ATOM 543 C CA . ASP A 1 71 ? -0.687 5.533 -26.951 1.00 91.75 71 ASP A CA 1
ATOM 544 C C . ASP A 1 71 ? 0.021 6.632 -26.136 1.00 91.75 71 ASP A C 1
ATOM 546 O O . ASP A 1 71 ? 0.218 7.739 -26.636 1.00 91.75 71 ASP A O 1
ATOM 550 N N . ASP A 1 72 ? 0.421 6.348 -24.889 1.00 95.12 72 ASP A N 1
ATOM 551 C CA . ASP A 1 72 ? 1.099 7.309 -24.009 1.00 95.12 72 ASP A CA 1
ATOM 552 C C . ASP A 1 72 ? 2.452 6.769 -23.500 1.00 95.12 72 ASP A C 1
ATOM 554 O O . ASP A 1 72 ? 2.648 6.521 -22.302 1.00 95.12 72 ASP A O 1
ATOM 558 N N . PRO A 1 73 ? 3.429 6.548 -24.404 1.00 95.75 73 PRO A N 1
ATOM 559 C CA . PRO A 1 73 ? 4.724 5.981 -24.036 1.00 95.75 73 PRO A CA 1
ATOM 560 C C . PRO A 1 73 ? 5.519 6.907 -23.103 1.00 95.75 73 PRO A C 1
ATOM 562 O O . PRO A 1 73 ? 6.314 6.421 -22.295 1.00 95.75 73 PRO A O 1
ATOM 565 N N . VAL A 1 74 ? 5.292 8.225 -23.169 1.00 97.00 74 VAL A N 1
ATOM 566 C CA . VAL A 1 74 ? 5.930 9.202 -22.276 1.00 97.00 74 VAL A CA 1
ATOM 567 C C . VAL A 1 74 ? 5.440 8.995 -20.844 1.00 97.00 74 VAL A C 1
ATOM 569 O O . VAL A 1 74 ? 6.270 8.814 -19.949 1.00 97.00 74 VAL A O 1
ATOM 572 N N . ALA A 1 75 ? 4.118 8.956 -20.620 1.00 96.88 75 ALA A N 1
ATOM 573 C CA . ALA A 1 75 ? 3.564 8.700 -19.293 1.00 96.88 75 ALA A CA 1
ATOM 574 C C . ALA A 1 75 ? 3.981 7.320 -18.768 1.00 96.88 75 ALA A C 1
ATOM 576 O O . ALA A 1 75 ? 4.448 7.225 -17.633 1.00 96.88 75 ALA A O 1
ATOM 577 N N . CYS A 1 76 ? 3.911 6.276 -19.604 1.00 97.50 76 CYS A N 1
ATOM 578 C CA . CYS A 1 76 ? 4.349 4.929 -19.229 1.00 97.50 76 CYS A CA 1
ATOM 579 C C . CYS A 1 76 ? 5.802 4.916 -18.741 1.00 97.50 76 CYS A C 1
ATOM 581 O O . CYS A 1 76 ? 6.076 4.401 -17.662 1.00 97.50 76 CYS A O 1
ATOM 583 N N . GLY A 1 77 ? 6.723 5.519 -19.503 1.00 97.44 77 GLY A N 1
ATOM 584 C CA . GLY A 1 77 ? 8.147 5.537 -19.167 1.00 97.44 77 GLY A CA 1
ATOM 585 C C . GLY A 1 77 ? 8.464 6.337 -17.904 1.00 97.44 77 GLY A C 1
ATOM 586 O O . GLY A 1 77 ? 9.260 5.900 -17.077 1.00 97.44 77 GLY A O 1
ATOM 587 N N . VAL A 1 78 ? 7.841 7.506 -17.735 1.00 97.75 78 VAL A N 1
ATOM 588 C CA . VAL A 1 78 ? 8.067 8.368 -16.564 1.00 97.75 78 VAL A CA 1
ATOM 589 C C . VAL A 1 78 ? 7.502 7.733 -15.289 1.00 97.75 78 VAL A C 1
ATOM 591 O O . VAL A 1 78 ? 8.184 7.704 -14.262 1.00 97.75 78 VAL A O 1
ATOM 594 N N . LEU A 1 79 ? 6.283 7.192 -15.340 1.00 98.25 79 LEU A N 1
ATOM 595 C CA . LEU A 1 79 ? 5.611 6.619 -14.171 1.00 98.25 79 LEU A CA 1
ATOM 596 C C . LEU A 1 79 ? 6.203 5.261 -13.768 1.00 98.25 79 LEU A C 1
ATOM 598 O O . LEU A 1 79 ? 6.352 5.001 -12.572 1.00 98.25 79 LEU A O 1
ATOM 602 N N . SER A 1 80 ? 6.615 4.418 -14.724 1.00 98.31 80 SER A N 1
ATOM 603 C CA . SER A 1 80 ? 7.334 3.174 -14.409 1.00 98.31 80 SER A CA 1
ATOM 604 C C . SER A 1 80 ? 8.690 3.456 -13.760 1.00 98.31 80 SER A C 1
ATOM 606 O O . SER A 1 80 ? 9.088 2.754 -12.827 1.00 98.31 80 SER A O 1
ATOM 608 N N . ALA A 1 81 ? 9.384 4.507 -14.207 1.00 98.06 81 ALA A N 1
ATOM 609 C CA . ALA A 1 81 ? 10.661 4.923 -13.640 1.00 98.06 81 ALA A CA 1
ATOM 610 C C . ALA A 1 81 ? 10.501 5.485 -12.221 1.00 98.06 81 ALA A C 1
ATOM 612 O O . ALA A 1 81 ? 11.289 5.147 -11.339 1.00 98.06 81 ALA A O 1
ATOM 613 N N . ARG A 1 82 ? 9.453 6.278 -11.961 1.00 97.88 82 ARG A N 1
ATOM 614 C CA . ARG A 1 82 ? 9.098 6.694 -10.595 1.00 97.88 82 ARG A CA 1
ATOM 615 C C . ARG A 1 82 ? 8.888 5.496 -9.678 1.00 97.88 82 ARG A C 1
ATOM 617 O O . ARG A 1 82 ? 9.460 5.454 -8.591 1.00 97.88 82 ARG A O 1
ATOM 624 N N . LEU A 1 83 ? 8.090 4.526 -10.118 1.00 97.38 83 LEU A N 1
ATOM 625 C CA . LEU A 1 83 ? 7.789 3.337 -9.331 1.00 97.38 83 LEU A CA 1
ATOM 626 C C . LEU A 1 83 ? 9.071 2.560 -9.006 1.00 97.38 83 LEU A C 1
ATOM 628 O O . LEU A 1 83 ? 9.299 2.204 -7.852 1.00 97.38 83 LEU A O 1
ATOM 632 N N . ALA A 1 84 ? 9.947 2.372 -9.994 1.00 96.75 84 ALA A N 1
ATOM 633 C CA . ALA A 1 84 ? 11.251 1.749 -9.792 1.00 96.75 84 ALA A CA 1
ATOM 634 C C . ALA A 1 84 ? 12.165 2.557 -8.853 1.00 96.75 84 ALA A C 1
ATOM 636 O O . ALA A 1 84 ? 12.903 1.971 -8.064 1.00 96.75 84 ALA A O 1
ATOM 637 N N . GLY A 1 85 ? 12.097 3.890 -8.900 1.00 95.44 85 GLY A N 1
ATOM 638 C CA . GLY A 1 85 ? 12.779 4.776 -7.957 1.00 95.44 85 GLY A CA 1
ATOM 639 C C . GLY A 1 85 ? 12.291 4.593 -6.523 1.00 95.44 85 GLY A C 1
ATOM 640 O O . GLY A 1 85 ? 13.106 4.451 -5.615 1.00 95.44 85 GLY A O 1
ATOM 641 N N . LEU A 1 86 ? 10.972 4.532 -6.317 1.00 95.38 86 LEU A N 1
ATOM 642 C CA . LEU A 1 86 ? 10.365 4.274 -5.007 1.00 95.38 86 LEU A CA 1
ATOM 643 C C . LEU A 1 86 ? 10.670 2.866 -4.485 1.00 95.38 86 LEU A C 1
ATOM 645 O O . LEU A 1 86 ? 10.910 2.687 -3.294 1.00 95.38 86 LEU A O 1
ATOM 649 N N . TYR A 1 87 ? 10.720 1.881 -5.381 1.00 93.94 87 TYR A N 1
ATOM 650 C CA . TYR A 1 87 ? 11.180 0.533 -5.065 1.00 93.94 87 TYR A CA 1
ATOM 651 C C . TYR A 1 87 ? 12.645 0.538 -4.605 1.00 93.94 87 TYR A C 1
ATOM 653 O O . TYR A 1 87 ? 12.952 -0.014 -3.557 1.00 93.94 87 TYR A O 1
ATOM 661 N N . LEU A 1 88 ? 13.532 1.234 -5.327 1.00 91.75 88 LEU A N 1
ATOM 662 C CA . LEU A 1 88 ? 14.950 1.369 -4.979 1.00 91.75 88 LEU A CA 1
ATOM 663 C C . LEU A 1 88 ? 15.165 2.017 -3.602 1.00 91.75 88 LEU A C 1
ATOM 665 O O . LEU A 1 88 ? 15.974 1.519 -2.823 1.00 91.75 88 LEU A O 1
ATOM 669 N N . VAL A 1 89 ? 14.462 3.109 -3.283 1.00 88.56 89 VAL A N 1
ATOM 670 C CA . VAL A 1 89 ? 14.600 3.769 -1.966 1.00 88.56 89 VAL A CA 1
ATOM 671 C C . VAL A 1 89 ? 13.910 3.007 -0.832 1.00 88.56 89 VAL A C 1
ATOM 673 O O . VAL A 1 89 ? 14.195 3.267 0.333 1.00 88.56 89 VAL A O 1
ATOM 676 N N . GLY A 1 90 ? 13.011 2.075 -1.159 1.00 85.62 90 GLY A N 1
ATOM 677 C CA . GLY A 1 90 ? 12.387 1.163 -0.199 1.00 85.62 90 GLY A CA 1
ATOM 678 C C . GLY A 1 90 ? 13.261 -0.040 0.176 1.00 85.62 90 GLY A C 1
ATOM 679 O O . GLY A 1 90 ? 12.910 -0.787 1.087 1.00 85.62 90 GLY A O 1
ATOM 680 N N . GLU A 1 91 ? 14.387 -0.251 -0.510 1.00 83.62 91 GLU A N 1
ATOM 681 C CA . GLU A 1 91 ? 15.347 -1.300 -0.159 1.00 83.62 91 GLU A CA 1
ATOM 682 C C . GLU A 1 91 ? 16.170 -0.928 1.080 1.00 83.62 91 GLU A C 1
ATOM 684 O O . GLU A 1 91 ? 16.328 0.247 1.404 1.00 83.62 91 GLU A O 1
ATOM 689 N N . THR A 1 92 ? 16.727 -1.931 1.763 1.00 72.12 92 THR A N 1
ATOM 690 C CA . THR A 1 92 ? 17.465 -1.730 3.022 1.00 72.12 92 THR A CA 1
ATOM 691 C C . THR A 1 92 ? 18.722 -0.882 2.840 1.00 72.12 92 THR A C 1
ATOM 693 O O . THR A 1 92 ? 19.334 -0.873 1.770 1.00 72.12 92 THR A O 1
ATOM 696 N N . ALA A 1 93 ? 19.178 -0.232 3.914 1.00 67.00 93 ALA A N 1
ATOM 697 C CA . ALA A 1 93 ? 20.426 0.533 3.926 1.00 67.00 93 ALA A CA 1
ATOM 698 C C . ALA A 1 93 ? 21.615 -0.295 3.404 1.00 67.00 93 ALA A C 1
ATOM 700 O O . ALA A 1 93 ? 22.387 0.191 2.587 1.00 67.00 93 ALA A O 1
ATOM 701 N N . ALA A 1 94 ? 21.692 -1.586 3.747 1.00 58.69 94 ALA A N 1
ATOM 702 C CA . ALA A 1 94 ? 22.715 -2.490 3.215 1.00 58.69 94 ALA A CA 1
ATOM 703 C C . ALA A 1 94 ? 22.650 -2.650 1.680 1.00 58.69 94 ALA A C 1
ATOM 705 O O . ALA A 1 94 ? 23.684 -2.727 1.015 1.00 58.69 94 ALA A O 1
ATOM 706 N N . PHE A 1 95 ? 21.452 -2.674 1.091 1.00 66.12 95 PHE A N 1
ATOM 707 C CA . PHE A 1 95 ? 21.272 -2.676 -0.363 1.00 66.12 95 PHE A CA 1
ATOM 708 C C . PHE A 1 95 ? 21.628 -1.313 -0.986 1.00 66.12 95 PHE A C 1
ATOM 710 O O . PHE A 1 95 ? 22.193 -1.258 -2.074 1.00 66.12 95 PHE A O 1
ATOM 717 N N . GLN A 1 96 ? 21.350 -0.209 -0.288 1.00 63.38 96 GLN A N 1
ATOM 718 C CA . GLN A 1 96 ? 21.595 1.149 -0.782 1.00 63.38 96 GLN A CA 1
ATOM 719 C C . GLN A 1 96 ? 23.068 1.591 -0.691 1.00 63.38 96 GLN A C 1
ATOM 721 O O . GLN A 1 96 ? 23.577 2.206 -1.634 1.00 63.38 96 GLN A O 1
ATOM 726 N N . GLU A 1 97 ? 23.752 1.268 0.411 1.00 57.81 97 GLU A N 1
ATOM 727 C CA . GLU A 1 97 ? 25.165 1.579 0.682 1.00 57.81 97 GLU A CA 1
ATOM 728 C C . GLU A 1 97 ? 26.107 0.748 -0.196 1.00 57.81 97 GLU A C 1
ATOM 730 O O . GLU A 1 97 ? 27.172 1.206 -0.614 1.00 57.81 97 GLU A O 1
ATOM 735 N N . SER A 1 98 ? 25.699 -0.471 -0.553 1.00 57.28 98 SER A N 1
ATOM 736 C CA . SER A 1 98 ? 26.520 -1.415 -1.310 1.00 57.28 98 SER A CA 1
ATOM 737 C C . SER A 1 98 ? 26.569 -1.167 -2.822 1.00 57.28 98 SER A C 1
ATOM 739 O O . SER A 1 98 ? 26.719 -2.145 -3.547 1.00 57.28 98 SER A O 1
ATOM 741 N N . ARG A 1 99 ? 26.574 0.099 -3.296 1.00 60.69 99 ARG A N 1
ATOM 742 C CA . ARG A 1 99 ? 26.928 0.566 -4.677 1.00 60.69 99 ARG A CA 1
ATOM 743 C C . ARG A 1 99 ? 25.828 1.302 -5.474 1.00 60.69 99 ARG A C 1
ATOM 745 O O . ARG A 1 99 ? 25.789 1.196 -6.698 1.00 60.69 99 ARG A O 1
ATOM 752 N N . GLY A 1 100 ? 24.988 2.121 -4.839 1.00 53.34 100 GLY A N 1
ATOM 753 C CA . GLY A 1 100 ? 24.029 2.972 -5.567 1.00 53.34 100 GLY A CA 1
ATOM 754 C C . GLY A 1 100 ? 24.592 4.270 -6.178 1.00 53.34 100 GLY A C 1
ATOM 755 O O . GLY A 1 100 ? 23.983 4.821 -7.092 1.00 53.34 100 GLY A O 1
ATOM 756 N N . ASP A 1 101 ? 25.748 4.757 -5.715 1.00 57.12 101 ASP A N 1
ATOM 757 C CA . ASP A 1 101 ? 26.221 6.119 -6.045 1.00 57.12 101 ASP A CA 1
ATOM 758 C C . ASP A 1 101 ? 27.076 6.214 -7.317 1.00 57.12 101 ASP A C 1
ATOM 760 O O . ASP A 1 101 ? 27.379 7.314 -7.773 1.00 57.12 101 ASP A O 1
ATOM 764 N N . ALA A 1 102 ? 27.449 5.078 -7.912 1.00 69.88 102 ALA A N 1
ATOM 765 C CA . ALA A 1 102 ? 28.248 5.034 -9.139 1.00 69.88 102 ALA A CA 1
ATOM 766 C C . ALA A 1 102 ? 27.451 4.622 -10.387 1.00 69.88 102 ALA A C 1
ATOM 768 O O . ALA A 1 102 ? 27.948 4.819 -11.493 1.00 69.88 102 ALA A O 1
ATOM 769 N N . ASP A 1 103 ? 26.247 4.053 -10.239 1.00 84.69 103 ASP A N 1
ATOM 770 C CA . ASP A 1 103 ? 25.415 3.639 -11.375 1.00 84.69 103 ASP A CA 1
ATOM 771 C C . ASP A 1 103 ? 24.511 4.805 -11.834 1.00 84.69 103 ASP A C 1
ATOM 773 O O . ASP A 1 103 ? 23.564 5.165 -11.122 1.00 84.69 103 ASP A O 1
ATOM 777 N N . PRO A 1 104 ? 24.739 5.391 -13.030 1.00 87.75 104 PRO A N 1
ATOM 778 C CA . PRO A 1 104 ? 23.932 6.500 -13.537 1.00 87.75 104 PRO A CA 1
ATOM 779 C C . PRO A 1 104 ? 22.440 6.171 -13.654 1.00 87.75 104 PRO A C 1
ATOM 781 O O . PRO A 1 104 ? 21.603 7.064 -13.500 1.00 87.75 104 PRO A O 1
ATOM 784 N N . TYR A 1 105 ? 22.093 4.905 -13.905 1.00 89.56 105 TYR A N 1
ATOM 785 C CA . TYR A 1 105 ? 20.708 4.457 -13.995 1.00 89.56 105 TYR A CA 1
ATOM 786 C C . TYR A 1 105 ? 20.016 4.512 -12.627 1.00 89.56 105 TYR A C 1
ATOM 788 O O . TYR A 1 105 ? 18.911 5.042 -12.519 1.00 89.56 105 TYR A O 1
ATOM 796 N N . LEU A 1 106 ? 20.674 4.062 -11.555 1.00 90.44 106 LEU A N 1
ATOM 797 C CA . LEU A 1 106 ? 20.108 4.141 -10.202 1.00 90.44 106 LEU A CA 1
ATOM 798 C C . LEU A 1 106 ? 20.010 5.588 -9.702 1.00 90.44 106 LEU A C 1
ATOM 800 O O . LEU A 1 106 ? 19.008 5.958 -9.088 1.00 90.44 106 LEU A O 1
ATOM 804 N N . ILE A 1 107 ? 21.000 6.431 -10.015 1.00 89.31 107 ILE A N 1
ATOM 805 C CA . ILE A 1 107 ? 20.970 7.868 -9.690 1.00 89.31 107 ILE A CA 1
ATOM 806 C C . ILE A 1 107 ? 19.766 8.550 -10.352 1.00 89.31 107 ILE A C 1
ATOM 808 O O . ILE A 1 107 ? 19.078 9.347 -9.711 1.00 89.31 107 ILE A O 1
ATOM 812 N N . LEU A 1 108 ? 19.496 8.232 -11.623 1.00 91.88 108 LEU A N 1
ATOM 813 C CA . LEU A 1 108 ? 18.331 8.736 -12.349 1.00 91.88 108 LEU A CA 1
ATOM 814 C C . LEU A 1 108 ? 17.025 8.357 -11.638 1.00 91.88 108 LEU A C 1
ATOM 816 O O . LEU A 1 108 ? 16.192 9.226 -11.388 1.00 91.88 108 LEU A O 1
ATOM 820 N N . LEU A 1 109 ? 16.861 7.079 -11.283 1.00 93.56 109 LEU A N 1
ATOM 821 C CA . LEU A 1 109 ? 15.647 6.584 -10.633 1.00 93.56 109 LEU A CA 1
ATOM 822 C C . LEU A 1 109 ? 15.434 7.191 -9.241 1.00 93.56 109 LEU A C 1
ATOM 824 O O . LEU A 1 109 ? 14.308 7.560 -8.913 1.00 93.56 109 LEU A O 1
ATOM 828 N N . ARG A 1 110 ? 16.497 7.379 -8.445 1.00 91.19 110 ARG A N 1
ATOM 829 C CA . ARG A 1 110 ? 16.407 8.055 -7.134 1.00 91.19 110 ARG A CA 1
ATOM 830 C C . ARG A 1 110 ? 15.857 9.474 -7.243 1.00 91.19 110 ARG A C 1
ATOM 832 O O . ARG A 1 110 ? 15.125 9.912 -6.367 1.00 91.19 110 ARG A O 1
ATOM 839 N N . ARG A 1 111 ? 16.155 10.203 -8.322 1.00 90.75 111 ARG A N 1
ATOM 840 C CA . ARG A 1 111 ? 15.573 11.543 -8.526 1.00 90.75 111 ARG A CA 1
ATOM 841 C C . ARG A 1 111 ? 14.062 11.494 -8.742 1.00 90.75 111 ARG A C 1
ATOM 843 O O . ARG A 1 111 ? 13.378 12.450 -8.403 1.00 90.75 111 ARG A O 1
ATOM 850 N N . LEU A 1 112 ? 13.543 10.394 -9.286 1.00 95.06 112 LEU A N 1
ATOM 851 C CA . LEU A 1 112 ? 12.120 10.219 -9.577 1.00 95.06 112 LEU A CA 1
ATOM 852 C C . LEU A 1 112 ? 11.320 9.666 -8.395 1.00 95.06 112 LEU A C 1
ATOM 854 O O . LEU A 1 112 ? 10.093 9.639 -8.474 1.00 95.06 112 LEU A O 1
ATOM 858 N N . SER A 1 113 ? 11.971 9.268 -7.295 1.00 93.94 113 SER A N 1
ATOM 859 C CA . SER A 1 113 ? 11.267 8.837 -6.082 1.00 93.94 113 SER A CA 1
ATOM 860 C C . SER A 1 113 ? 10.673 10.002 -5.279 1.00 93.94 113 SER A C 1
ATOM 862 O O . SER A 1 113 ? 9.829 9.771 -4.421 1.00 93.94 113 SER A O 1
ATOM 864 N N . GLY A 1 114 ? 11.105 11.242 -5.535 1.00 92.19 114 GLY A N 1
ATOM 865 C CA . GLY A 1 114 ? 10.640 12.451 -4.846 1.00 92.19 114 GLY A CA 1
ATOM 866 C C . GLY A 1 114 ? 9.451 13.138 -5.525 1.00 92.19 114 GLY A C 1
ATOM 867 O O . GLY A 1 114 ? 8.555 12.484 -6.065 1.00 92.19 114 GLY A O 1
ATOM 868 N N . ASP A 1 115 ? 9.443 14.468 -5.497 1.00 94.00 115 ASP A N 1
ATOM 869 C CA . ASP A 1 115 ? 8.432 15.284 -6.174 1.00 94.00 115 ASP A CA 1
ATOM 870 C C . ASP A 1 115 ? 8.512 15.159 -7.701 1.00 94.00 115 ASP A C 1
ATOM 872 O O . ASP A 1 115 ? 9.543 14.783 -8.267 1.00 94.00 115 ASP A O 1
ATOM 876 N N . LEU A 1 116 ? 7.405 15.477 -8.379 1.00 94.94 116 LEU A N 1
ATOM 877 C CA . LEU A 1 116 ? 7.355 15.486 -9.839 1.00 94.94 116 LEU A CA 1
ATOM 878 C C . LEU A 1 116 ? 8.355 16.516 -10.392 1.00 94.94 116 LEU A C 1
ATOM 880 O O . LEU A 1 116 ? 8.256 17.695 -10.044 1.00 94.94 116 LEU A O 1
ATOM 884 N N . PRO A 1 117 ? 9.285 16.122 -11.282 1.00 93.25 117 PRO A N 1
ATOM 885 C CA . PRO A 1 117 ? 10.168 17.080 -11.932 1.00 93.25 117 PRO A CA 1
ATOM 886 C C . PRO A 1 117 ? 9.390 18.079 -12.798 1.00 93.25 117 PRO A C 1
ATOM 888 O O . PRO A 1 117 ? 8.421 17.720 -13.464 1.00 93.25 117 PRO A O 1
ATOM 891 N N . GLU A 1 118 ? 9.867 19.323 -12.867 1.00 90.38 118 GLU A N 1
ATOM 892 C CA . GLU A 1 118 ? 9.321 20.340 -13.775 1.00 90.38 118 GLU A CA 1
ATOM 893 C C . GLU A 1 118 ? 9.308 19.858 -15.240 1.00 90.38 118 GLU A C 1
ATOM 895 O O . GLU A 1 118 ? 10.181 19.096 -15.667 1.00 90.38 118 GLU A O 1
ATOM 900 N N . GLY A 1 119 ? 8.391 20.388 -16.059 1.00 88.44 119 GLY A N 1
ATOM 901 C CA . GLY A 1 119 ? 8.216 19.972 -17.459 1.00 88.44 119 GLY A CA 1
ATOM 902 C C . GLY A 1 119 ? 9.509 19.942 -18.290 1.00 88.44 119 GLY A C 1
ATOM 903 O O . GLY A 1 119 ? 9.770 18.966 -18.991 1.00 88.44 119 GLY A O 1
ATOM 904 N N . ARG A 1 120 ? 10.392 20.944 -18.157 1.00 89.81 120 ARG A N 1
ATOM 905 C CA . ARG A 1 120 ? 11.701 20.959 -18.849 1.00 89.81 120 ARG A CA 1
ATOM 906 C C . ARG A 1 120 ? 12.610 19.791 -18.449 1.00 89.81 120 ARG A C 1
ATOM 908 O O . ARG A 1 120 ? 13.319 19.246 -19.292 1.00 89.81 120 ARG A O 1
ATOM 915 N N . ALA A 1 121 ? 12.592 19.406 -17.173 1.00 91.88 121 ALA A N 1
ATOM 916 C CA . ALA A 1 121 ? 13.372 18.286 -16.671 1.00 91.88 121 ALA A CA 1
ATOM 917 C C . ALA A 1 121 ? 12.780 16.970 -17.184 1.00 91.88 121 ALA A C 1
ATOM 919 O O . ALA A 1 121 ? 13.534 16.112 -17.634 1.00 91.88 121 ALA A O 1
ATOM 920 N N . LEU A 1 122 ? 11.449 16.845 -17.222 1.00 93.12 122 LEU A N 1
ATOM 921 C CA . LEU A 1 122 ? 10.772 15.683 -17.806 1.00 93.12 122 LEU A CA 1
ATOM 922 C C . LEU A 1 122 ? 11.103 15.483 -19.288 1.00 93.12 122 LEU A C 1
ATOM 924 O O . LEU A 1 122 ? 11.338 14.348 -19.690 1.00 93.12 122 LEU A O 1
ATOM 928 N N . VAL A 1 123 ? 11.211 16.551 -20.088 1.00 93.25 123 VAL A N 1
ATOM 929 C CA . VAL A 1 123 ? 11.663 16.442 -21.492 1.00 93.25 123 VAL A CA 1
ATOM 930 C C . VAL A 1 123 ? 13.056 15.810 -21.579 1.00 93.25 123 VAL A C 1
ATOM 932 O O . VAL A 1 123 ? 13.296 14.942 -22.417 1.00 93.25 123 VAL A O 1
ATOM 935 N N . LEU A 1 124 ? 13.990 16.225 -20.718 1.00 92.62 124 LEU A N 1
ATOM 936 C CA . LEU A 1 124 ? 15.346 15.667 -20.695 1.00 92.62 124 LEU A CA 1
ATOM 937 C C . LEU A 1 124 ? 15.364 14.219 -20.196 1.00 92.62 124 LEU A C 1
ATOM 939 O O . LEU A 1 124 ? 16.056 13.384 -20.772 1.00 92.62 124 LEU A O 1
ATOM 943 N N . LEU A 1 125 ? 14.580 13.912 -19.163 1.00 93.19 125 LEU A N 1
ATOM 944 C CA . LEU A 1 125 ? 14.432 12.558 -18.631 1.00 93.19 125 LEU A CA 1
ATOM 945 C C . LEU A 1 125 ? 13.836 11.614 -19.678 1.00 93.19 125 LEU A C 1
ATOM 947 O O . LEU A 1 125 ? 14.320 10.497 -19.847 1.00 93.19 125 LEU A O 1
ATOM 951 N N . TRP A 1 126 ? 12.840 12.073 -20.435 1.00 94.00 126 TRP A N 1
ATOM 952 C CA . TRP A 1 126 ? 12.216 11.291 -21.495 1.00 94.00 126 TRP A CA 1
ATOM 953 C C . TRP A 1 126 ? 13.205 10.887 -22.598 1.00 94.00 126 TRP A C 1
ATOM 955 O O . TRP A 1 126 ? 13.163 9.753 -23.076 1.00 94.00 126 TRP A O 1
ATOM 965 N N . LYS A 1 127 ? 14.174 11.745 -22.945 1.00 92.50 127 LYS A N 1
ATOM 966 C CA . LYS A 1 127 ? 15.248 11.384 -23.895 1.00 92.50 127 LYS A CA 1
ATOM 967 C C . LYS A 1 127 ? 16.069 10.175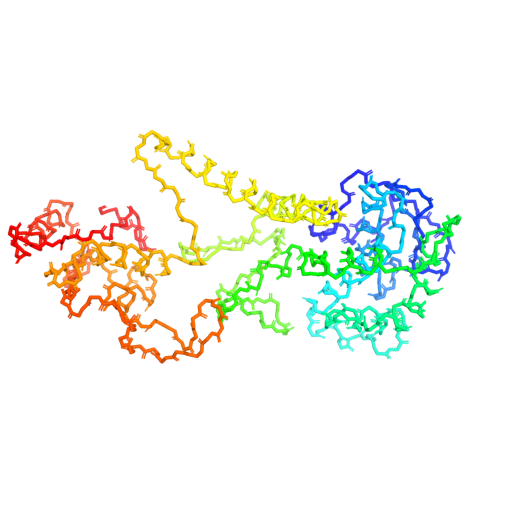 -23.439 1.00 92.50 127 LYS A C 1
ATOM 969 O O . LYS A 1 127 ? 16.607 9.463 -24.277 1.00 92.50 127 LYS A O 1
ATOM 974 N N . ILE A 1 128 ? 16.158 9.944 -22.130 1.00 93.44 128 ILE A N 1
ATOM 975 C CA . ILE A 1 128 ? 16.840 8.784 -21.549 1.00 93.44 128 ILE A CA 1
ATOM 976 C C . ILE A 1 128 ? 15.871 7.597 -21.469 1.00 93.44 128 ILE A C 1
ATOM 978 O O . ILE A 1 128 ? 16.179 6.511 -21.950 1.00 93.44 128 ILE A O 1
ATOM 982 N N . LEU A 1 129 ? 14.679 7.808 -20.904 1.00 95.38 129 LEU A N 1
ATOM 983 C CA . LEU A 1 129 ? 13.699 6.747 -20.638 1.00 95.38 129 LEU A CA 1
ATOM 984 C C . LEU A 1 129 ? 13.103 6.130 -21.912 1.00 95.38 129 LEU A C 1
ATOM 986 O O . LEU A 1 129 ? 12.765 4.946 -21.924 1.00 95.38 129 LEU A O 1
ATOM 990 N N . SER A 1 130 ? 13.013 6.896 -23.000 1.00 94.94 130 SER A N 1
ATOM 991 C CA . SER A 1 130 ? 12.553 6.407 -24.308 1.00 94.94 130 SER A CA 1
ATOM 992 C C . SER A 1 130 ? 13.427 5.283 -24.875 1.00 94.94 130 SER A C 1
ATOM 994 O O . SER A 1 130 ? 12.925 4.453 -25.632 1.00 94.94 130 SER A O 1
ATOM 996 N N . ALA A 1 131 ? 14.694 5.166 -24.453 1.00 93.94 131 ALA A N 1
ATOM 997 C CA . ALA A 1 131 ? 15.569 4.059 -24.844 1.00 93.94 131 ALA A CA 1
ATOM 998 C C . ALA A 1 131 ? 15.020 2.681 -24.420 1.00 93.94 131 ALA A C 1
ATOM 1000 O O . ALA A 1 131 ? 15.317 1.672 -25.063 1.00 93.94 131 ALA A O 1
ATOM 1001 N N . HIS A 1 132 ? 14.179 2.632 -23.380 1.00 96.44 132 HIS A N 1
ATOM 1002 C CA . HIS A 1 132 ? 13.510 1.409 -22.937 1.00 96.44 132 HIS A CA 1
ATOM 1003 C C . HIS A 1 132 ? 12.296 1.031 -23.797 1.00 96.44 132 HIS A C 1
ATOM 1005 O O . HIS A 1 132 ? 11.753 -0.053 -23.615 1.00 96.44 132 HIS A O 1
ATOM 1011 N N . GLN A 1 133 ? 11.863 1.876 -24.736 1.00 96.12 133 GLN A N 1
ATOM 1012 C CA . GLN A 1 133 ? 10.661 1.673 -25.552 1.00 96.12 133 GLN A CA 1
ATOM 1013 C C . GLN A 1 133 ? 10.995 1.786 -27.047 1.00 96.12 133 GLN A C 1
ATOM 1015 O O . GLN A 1 133 ? 10.628 2.766 -27.702 1.00 96.12 133 GLN A O 1
ATOM 1020 N N . PRO A 1 134 ? 11.723 0.809 -27.619 1.00 92.88 134 PRO A N 1
ATOM 1021 C CA . PRO A 1 134 ? 12.212 0.916 -28.986 1.00 92.88 134 PRO A CA 1
ATOM 1022 C C . PRO A 1 134 ? 11.056 1.067 -29.985 1.00 92.88 134 PRO A C 1
ATOM 1024 O O . PRO A 1 134 ? 10.023 0.406 -29.884 1.00 92.88 134 PRO A O 1
ATOM 1027 N N . GLY A 1 135 ? 11.243 1.962 -30.955 1.00 87.88 135 GLY A N 1
ATOM 1028 C CA . GLY A 1 135 ? 10.247 2.278 -31.983 1.00 87.88 135 GLY A CA 1
ATOM 1029 C C . GLY A 1 135 ? 9.177 3.288 -31.559 1.00 87.88 135 GLY A C 1
ATOM 1030 O O . GLY A 1 135 ? 8.472 3.794 -32.429 1.00 87.88 135 GLY A O 1
ATOM 1031 N N . GLN A 1 136 ? 9.075 3.635 -30.272 1.00 88.75 136 GLN A N 1
ATOM 1032 C CA . GLN A 1 136 ? 8.154 4.674 -29.815 1.00 88.75 136 GLN A CA 1
ATOM 1033 C C . GLN A 1 136 ? 8.720 6.065 -30.102 1.00 88.75 136 GLN A C 1
ATOM 1035 O O . GLN A 1 136 ? 9.876 6.362 -29.801 1.00 88.75 136 GLN A O 1
ATOM 1040 N N . LYS A 1 137 ? 7.889 6.923 -30.695 1.00 83.50 137 LYS A N 1
ATOM 1041 C CA . LYS A 1 137 ? 8.195 8.331 -30.952 1.00 83.50 137 LYS A CA 1
ATOM 1042 C C . LYS A 1 137 ? 7.058 9.158 -30.379 1.00 83.50 137 LYS A C 1
ATOM 1044 O O . LYS A 1 137 ? 5.940 9.085 -30.873 1.00 83.50 137 LYS A O 1
ATOM 1049 N N . ALA A 1 138 ? 7.349 9.907 -29.328 1.00 89.38 138 ALA A N 1
ATOM 1050 C CA . ALA A 1 138 ? 6.413 10.828 -28.710 1.00 89.38 138 ALA A CA 1
ATOM 1051 C C . ALA A 1 138 ? 7.202 11.953 -28.049 1.00 89.38 138 ALA A C 1
ATOM 1053 O O . ALA A 1 138 ? 8.306 11.720 -27.555 1.00 89.38 138 ALA A O 1
ATOM 1054 N N . ASP A 1 139 ? 6.616 13.142 -28.022 1.00 91.50 139 ASP A N 1
ATOM 1055 C CA . ASP A 1 139 ? 7.146 14.291 -27.302 1.00 91.50 139 ASP A CA 1
ATOM 1056 C C . ASP A 1 139 ? 6.222 14.621 -26.133 1.00 91.50 139 ASP A C 1
ATOM 1058 O O . ASP A 1 139 ? 5.003 14.450 -26.214 1.00 91.50 139 ASP A O 1
ATOM 1062 N N . LEU A 1 140 ? 6.805 15.110 -25.038 1.00 93.38 140 LEU A N 1
ATOM 1063 C CA . LEU A 1 140 ? 6.026 15.614 -23.916 1.00 93.38 140 LEU A CA 1
ATOM 1064 C C . LEU A 1 140 ? 5.228 16.844 -24.370 1.00 93.38 140 LEU A C 1
ATOM 1066 O O . LEU A 1 140 ? 5.803 17.832 -24.824 1.00 93.38 140 LEU A O 1
ATOM 1070 N N . ASN A 1 141 ? 3.910 16.791 -24.203 1.00 92.81 141 ASN A N 1
ATOM 1071 C CA . ASN A 1 141 ? 3.002 17.918 -24.394 1.00 92.81 141 ASN A CA 1
ATOM 1072 C C . ASN A 1 141 ? 2.206 18.177 -23.104 1.00 92.81 141 ASN A C 1
ATOM 1074 O O . ASN A 1 141 ? 2.326 17.421 -22.138 1.00 92.81 141 ASN A O 1
ATOM 1078 N N . GLN A 1 142 ? 1.397 19.240 -23.086 1.00 93.25 142 GLN A N 1
ATOM 1079 C CA . GLN A 1 142 ? 0.642 19.623 -21.891 1.00 93.25 142 GLN A CA 1
ATOM 1080 C C . GLN A 1 142 ? -0.331 18.527 -21.433 1.00 93.25 142 GLN A C 1
ATOM 1082 O O . GLN A 1 142 ? -0.367 18.210 -20.253 1.00 93.25 142 GLN A O 1
ATOM 1087 N N . THR A 1 143 ? -1.051 17.887 -22.357 1.00 93.81 143 THR A N 1
ATOM 1088 C CA . THR A 1 143 ? -1.997 16.808 -22.031 1.00 93.81 143 THR A CA 1
ATOM 1089 C C . THR A 1 143 ? -1.303 15.620 -21.363 1.00 93.81 143 THR A C 1
ATOM 1091 O O . THR A 1 143 ? -1.772 15.117 -20.347 1.00 93.81 143 THR A O 1
ATOM 1094 N N . ILE A 1 144 ? -0.158 15.189 -21.896 1.00 94.94 144 ILE A N 1
ATOM 1095 C CA . ILE A 1 144 ? 0.651 14.116 -21.304 1.00 94.94 144 ILE A CA 1
ATOM 1096 C C . ILE A 1 144 ? 1.186 14.549 -19.934 1.00 94.94 144 ILE A C 1
ATOM 1098 O O . ILE A 1 144 ? 1.162 13.767 -18.985 1.00 94.94 144 ILE A O 1
ATOM 1102 N N . TYR A 1 145 ? 1.655 15.793 -19.810 1.00 95.25 145 TYR A N 1
ATOM 1103 C CA . TYR A 1 145 ? 2.129 16.330 -18.537 1.00 95.25 145 TYR A CA 1
ATOM 1104 C C . TYR A 1 145 ? 1.026 16.307 -17.471 1.00 95.25 145 TYR A C 1
ATOM 1106 O O . TYR A 1 145 ? 1.259 15.796 -16.379 1.00 95.25 145 TYR A O 1
ATOM 1114 N N . ASP A 1 146 ? -0.182 16.767 -17.797 1.00 93.94 146 ASP A N 1
ATOM 1115 C CA . ASP A 1 146 ? -1.322 16.787 -16.875 1.00 93.94 146 ASP A CA 1
ATOM 1116 C C . ASP A 1 146 ? -1.728 15.369 -16.438 1.00 93.94 146 ASP A C 1
ATOM 1118 O O . ASP A 1 146 ? -2.036 15.137 -15.266 1.00 93.94 146 ASP A O 1
ATOM 1122 N N . ARG A 1 147 ? -1.646 14.382 -17.341 1.00 94.88 147 ARG A N 1
ATOM 1123 C CA . ARG A 1 147 ? -1.846 12.965 -16.992 1.00 94.88 147 ARG A CA 1
ATOM 1124 C C . ARG A 1 147 ? -0.772 12.436 -16.058 1.00 94.88 147 ARG A C 1
ATOM 1126 O O . ARG A 1 147 ? -1.101 11.750 -15.092 1.00 94.88 147 ARG A O 1
ATOM 1133 N N . ILE A 1 148 ? 0.498 12.755 -16.317 1.00 96.75 148 ILE A N 1
ATOM 1134 C CA . ILE A 1 148 ? 1.603 12.386 -15.426 1.00 96.75 148 ILE A CA 1
ATOM 1135 C C . ILE A 1 148 ? 1.374 13.009 -14.050 1.00 96.75 148 ILE A C 1
ATOM 1137 O O . ILE A 1 148 ? 1.453 12.286 -13.064 1.00 96.75 148 ILE A O 1
ATOM 1141 N N . VAL A 1 149 ? 1.031 14.301 -13.974 1.00 95.69 149 VAL A N 1
ATOM 1142 C CA . VAL A 1 149 ? 0.692 14.998 -12.720 1.00 95.69 149 VAL A CA 1
ATOM 1143 C C . VAL A 1 149 ? -0.427 14.269 -11.985 1.00 95.69 149 VAL A C 1
ATOM 1145 O O . VAL A 1 149 ? -0.291 13.984 -10.797 1.00 95.69 149 VAL A O 1
ATOM 1148 N N . CYS A 1 150 ? -1.508 13.925 -12.690 1.00 95.06 150 CYS A N 1
ATOM 1149 C CA . CYS A 1 150 ? -2.635 13.212 -12.106 1.00 95.06 150 CYS A CA 1
ATOM 1150 C C . CYS A 1 150 ? -2.203 11.851 -11.542 1.00 95.06 150 CYS A C 1
ATOM 1152 O O . CYS A 1 150 ? -2.487 11.552 -10.386 1.00 95.06 150 CYS A O 1
ATOM 1154 N N . ALA A 1 151 ? -1.484 11.043 -12.325 1.00 96.44 151 ALA A N 1
ATOM 1155 C CA . ALA A 1 151 ? -1.101 9.675 -11.977 1.00 96.44 151 ALA A CA 1
ATOM 1156 C C . ALA A 1 151 ? 0.117 9.563 -11.039 1.00 96.44 151 ALA A C 1
ATOM 1158 O O . ALA A 1 151 ? 0.324 8.507 -10.434 1.00 96.44 151 ALA A O 1
ATOM 1159 N N . TRP A 1 152 ? 0.911 10.625 -10.881 1.00 96.62 152 TRP A N 1
ATOM 1160 C CA . TRP A 1 152 ? 2.142 10.647 -10.082 1.00 96.62 152 TRP A CA 1
ATOM 1161 C C . TRP A 1 152 ? 1.971 10.111 -8.649 1.00 96.62 152 TRP A C 1
ATOM 1163 O O . TRP A 1 152 ? 2.793 9.289 -8.227 1.00 96.62 152 TRP A O 1
ATOM 1173 N N . PRO A 1 153 ? 0.908 10.471 -7.895 1.00 92.75 153 PRO A N 1
ATOM 1174 C CA . PRO A 1 153 ? 0.695 9.947 -6.549 1.00 92.75 153 PRO A CA 1
ATOM 1175 C C . PRO A 1 153 ? 0.385 8.446 -6.520 1.00 92.75 153 PRO A C 1
ATOM 1177 O O . PRO A 1 153 ? 0.588 7.817 -5.489 1.00 92.75 153 PRO A O 1
ATOM 1180 N N . MET A 1 154 ? -0.097 7.852 -7.616 1.00 93.38 154 MET A N 1
ATOM 1181 C CA . MET A 1 154 ? -0.440 6.422 -7.691 1.00 93.38 154 MET A CA 1
ATOM 1182 C C . MET A 1 154 ? 0.670 5.562 -8.312 1.00 93.38 154 MET A C 1
ATOM 1184 O O . MET A 1 154 ? 0.648 4.337 -8.188 1.00 93.38 154 MET A O 1
ATOM 1188 N N . ALA A 1 155 ? 1.664 6.177 -8.957 1.00 96.00 155 ALA A N 1
ATOM 1189 C CA . ALA A 1 155 ? 2.815 5.499 -9.550 1.00 96.00 155 ALA A CA 1
ATOM 1190 C C . ALA A 1 155 ? 3.875 5.122 -8.499 1.00 96.00 155 ALA A C 1
ATOM 1192 O O . ALA A 1 155 ? 5.026 5.536 -8.562 1.00 96.00 155 ALA A O 1
ATOM 1193 N N . GLN A 1 156 ? 3.469 4.336 -7.508 1.00 95.50 156 GLN A N 1
ATOM 1194 C CA . GLN A 1 156 ? 4.289 3.882 -6.383 1.00 95.50 156 GLN A CA 1
ATOM 1195 C C . GLN A 1 156 ? 4.072 2.382 -6.205 1.00 95.50 156 GLN A C 1
ATOM 1197 O O . GLN A 1 156 ? 2.946 1.962 -6.426 1.00 95.50 156 GLN A O 1
ATOM 1202 N N . PRO A 1 157 ? 5.062 1.560 -5.822 1.00 95.25 157 PRO A N 1
ATOM 1203 C CA . PRO A 1 157 ? 4.845 0.123 -5.649 1.00 95.25 157 PRO A CA 1
ATOM 1204 C C . PRO A 1 157 ? 3.935 -0.167 -4.440 1.00 95.25 157 PRO A C 1
ATOM 1206 O O . PRO A 1 157 ? 3.868 0.636 -3.507 1.00 95.25 157 PRO A O 1
ATOM 1209 N N . ALA A 1 158 ? 3.233 -1.308 -4.436 1.00 94.75 158 ALA A N 1
ATOM 1210 C CA . ALA A 1 158 ? 2.271 -1.647 -3.379 1.00 94.75 158 ALA A CA 1
ATOM 1211 C C . ALA A 1 158 ? 2.907 -1.644 -1.979 1.00 94.75 158 ALA A C 1
ATOM 1213 O O . ALA A 1 158 ? 2.351 -1.069 -1.047 1.00 94.75 158 ALA A O 1
ATOM 1214 N N . GLU A 1 159 ? 4.109 -2.204 -1.852 1.00 92.38 159 GLU A N 1
ATOM 1215 C CA . GLU A 1 159 ? 4.895 -2.223 -0.618 1.00 92.38 159 GLU A CA 1
ATOM 1216 C C . GLU A 1 159 ? 5.254 -0.821 -0.104 1.00 92.38 159 GLU A C 1
ATOM 1218 O O . GLU A 1 159 ? 5.398 -0.627 1.099 1.00 92.38 159 GLU A O 1
ATOM 1223 N N . HIS A 1 160 ? 5.356 0.175 -0.988 1.00 92.94 160 HIS A N 1
ATOM 1224 C CA . HIS A 1 160 ? 5.546 1.558 -0.568 1.00 92.94 160 HIS A CA 1
ATOM 1225 C C . HIS A 1 160 ? 4.222 2.157 -0.090 1.00 92.94 160 HIS A C 1
ATOM 1227 O O . HIS A 1 160 ? 4.159 2.677 1.017 1.00 92.94 160 HIS A O 1
ATOM 1233 N N . LEU A 1 161 ? 3.144 2.024 -0.873 1.00 92.88 161 LEU A N 1
ATOM 1234 C CA . LEU A 1 161 ? 1.825 2.570 -0.520 1.00 92.88 161 LEU A CA 1
ATOM 1235 C C . LEU A 1 161 ? 1.321 2.053 0.835 1.00 92.88 161 LEU A C 1
ATOM 1237 O O . LEU A 1 161 ? 0.810 2.835 1.633 1.00 92.88 161 LEU A O 1
ATOM 1241 N N . ILE A 1 162 ? 1.524 0.767 1.129 1.00 90.56 162 ILE A N 1
ATOM 1242 C CA . ILE A 1 162 ? 1.135 0.132 2.400 1.00 90.56 162 ILE A CA 1
ATOM 1243 C C . ILE A 1 162 ? 1.865 0.742 3.608 1.00 90.56 162 ILE A C 1
ATOM 1245 O O . ILE A 1 162 ? 1.319 0.763 4.708 1.00 90.56 162 ILE A O 1
ATOM 1249 N N . ALA A 1 163 ? 3.085 1.248 3.415 1.00 88.81 163 ALA A N 1
ATOM 1250 C CA . ALA A 1 163 ? 3.885 1.878 4.464 1.00 88.81 163 ALA A CA 1
ATOM 1251 C C . ALA A 1 163 ? 3.641 3.400 4.594 1.00 88.81 163 ALA A C 1
ATOM 1253 O O . ALA A 1 163 ? 4.277 4.060 5.417 1.00 88.81 163 ALA A O 1
ATOM 1254 N N . THR A 1 164 ? 2.733 3.973 3.795 1.00 85.44 164 THR A N 1
ATOM 1255 C CA . THR A 1 164 ? 2.365 5.401 3.837 1.00 85.44 164 THR A CA 1
ATOM 1256 C C . THR A 1 164 ? 1.041 5.630 4.579 1.00 85.44 164 THR A C 1
ATOM 1258 O O . THR A 1 164 ? 0.357 4.681 4.940 1.00 85.44 164 THR A O 1
ATOM 1261 N N . GLY A 1 165 ? 0.661 6.893 4.817 1.00 77.00 165 GLY A N 1
ATOM 1262 C CA . GLY A 1 165 ? -0.619 7.239 5.464 1.00 77.00 165 GLY A CA 1
ATOM 1263 C C . GLY A 1 165 ? -0.501 7.971 6.805 1.00 77.00 165 GLY A C 1
ATOM 1264 O O . GLY A 1 165 ? -1.433 7.946 7.599 1.00 77.00 165 GLY A O 1
ATOM 1265 N N . GLY A 1 166 ? 0.647 8.601 7.082 1.00 70.06 166 GLY A N 1
ATOM 1266 C CA . GLY A 1 166 ? 0.827 9.524 8.214 1.00 70.06 166 GLY A CA 1
ATOM 1267 C C . GLY A 1 166 ? 0.999 8.868 9.588 1.00 70.06 166 GLY A C 1
ATOM 1268 O O . GLY A 1 166 ? 1.484 9.518 10.511 1.00 70.06 166 GLY A O 1
ATOM 1269 N N . ASP A 1 167 ? 0.685 7.581 9.721 1.00 78.50 167 ASP A N 1
ATOM 1270 C CA . ASP A 1 167 ? 0.818 6.843 10.971 1.00 78.50 167 ASP A CA 1
ATOM 1271 C C . ASP A 1 167 ? 2.287 6.471 11.260 1.00 78.50 167 ASP A C 1
ATOM 1273 O O . ASP A 1 167 ? 2.897 5.712 10.497 1.00 78.50 167 ASP A O 1
ATOM 1277 N N . PRO A 1 168 ? 2.882 6.943 12.375 1.00 79.44 168 PRO A N 1
ATOM 1278 C CA . PRO A 1 168 ? 4.250 6.592 12.747 1.00 79.44 168 PRO A CA 1
ATOM 1279 C C . PRO A 1 168 ? 4.496 5.084 12.864 1.00 79.44 168 PRO A C 1
ATOM 1281 O O . PRO A 1 168 ? 5.631 4.646 12.696 1.00 79.44 168 PRO A O 1
ATOM 1284 N N . ARG A 1 169 ? 3.451 4.286 13.115 1.00 81.56 169 ARG A N 1
ATOM 1285 C CA . ARG A 1 169 ? 3.522 2.822 13.218 1.00 81.56 169 ARG A CA 1
ATOM 1286 C C . ARG A 1 169 ? 3.783 2.129 11.882 1.00 81.56 169 ARG A C 1
ATOM 1288 O O . ARG A 1 169 ? 4.203 0.976 11.884 1.00 81.56 169 ARG A O 1
ATOM 1295 N N . LEU A 1 170 ? 3.529 2.802 10.760 1.00 85.75 170 LEU A N 1
ATOM 1296 C CA . LEU A 1 170 ? 3.806 2.285 9.416 1.00 85.75 170 LEU A CA 1
ATOM 1297 C C . LEU A 1 170 ? 5.245 2.565 8.967 1.00 85.75 170 LEU A C 1
ATOM 1299 O O . LEU A 1 170 ? 5.716 1.943 8.017 1.00 85.75 170 LEU A O 1
ATOM 1303 N N . ARG A 1 171 ? 5.960 3.464 9.661 1.00 87.62 171 ARG A N 1
ATOM 1304 C CA . ARG A 1 171 ? 7.345 3.813 9.332 1.00 87.62 171 ARG A CA 1
ATOM 1305 C C . ARG A 1 171 ? 8.240 2.587 9.462 1.00 87.62 171 ARG A C 1
ATOM 1307 O O . ARG A 1 171 ? 8.231 1.906 10.487 1.00 87.62 171 ARG A O 1
ATOM 1314 N N . LEU A 1 172 ? 9.023 2.349 8.418 1.00 89.38 172 LEU A N 1
ATOM 1315 C CA . LEU A 1 172 ? 10.004 1.277 8.371 1.00 89.38 172 LEU A CA 1
ATOM 1316 C C . LEU A 1 172 ? 11.340 1.786 8.906 1.00 89.38 172 LEU A C 1
ATOM 1318 O O . LEU A 1 172 ? 11.750 2.907 8.604 1.00 89.38 172 LEU A O 1
ATOM 1322 N N . ASP A 1 173 ? 12.026 0.947 9.668 1.00 89.00 173 ASP A N 1
ATOM 1323 C CA . ASP A 1 173 ? 13.440 1.119 9.966 1.00 89.00 173 ASP A CA 1
ATOM 1324 C C . ASP A 1 173 ? 14.249 0.902 8.671 1.00 89.00 173 ASP A C 1
ATOM 1326 O O . ASP A 1 173 ? 14.192 -0.191 8.103 1.00 89.00 173 ASP A O 1
ATOM 1330 N N . PRO A 1 174 ? 15.015 1.897 8.183 1.00 85.06 174 PRO A N 1
ATOM 1331 C CA . PRO A 1 174 ? 15.797 1.763 6.954 1.00 85.06 174 PRO A CA 1
ATOM 1332 C C . PRO A 1 174 ? 16.854 0.652 7.001 1.00 85.06 174 PRO A C 1
ATOM 1334 O O . PRO A 1 174 ? 17.220 0.108 5.957 1.00 85.06 174 PRO A O 1
ATOM 1337 N N . ALA A 1 175 ? 17.364 0.302 8.186 1.00 85.69 175 ALA A N 1
ATOM 1338 C CA . ALA A 1 175 ? 18.381 -0.734 8.328 1.00 85.69 175 ALA A CA 1
ATOM 1339 C C . ALA A 1 175 ? 17.781 -2.135 8.168 1.00 85.69 175 ALA A C 1
ATOM 1341 O O . ALA A 1 175 ? 18.360 -2.989 7.493 1.00 85.69 175 ALA A O 1
ATOM 1342 N N . THR A 1 176 ? 16.616 -2.365 8.773 1.00 85.56 176 THR A N 1
ATOM 1343 C CA . THR A 1 176 ? 16.017 -3.702 8.878 1.00 85.56 176 THR A CA 1
ATOM 1344 C C . THR A 1 176 ? 14.854 -3.925 7.906 1.00 85.56 176 THR A C 1
ATOM 1346 O O . THR A 1 176 ? 14.582 -5.061 7.528 1.00 85.56 176 THR A O 1
ATOM 1349 N N . GLY A 1 177 ? 14.187 -2.859 7.456 1.00 86.94 177 GLY A N 1
ATOM 1350 C CA . GLY A 1 177 ? 13.003 -2.900 6.595 1.00 86.94 177 GLY A CA 1
ATOM 1351 C C . GLY A 1 177 ? 11.696 -3.226 7.329 1.00 86.94 177 GLY A C 1
ATOM 1352 O O . GLY A 1 177 ? 10.664 -3.389 6.678 1.00 86.94 177 GLY A O 1
ATOM 1353 N N . PHE A 1 178 ? 11.724 -3.322 8.662 1.00 88.94 178 PHE A N 1
ATOM 1354 C CA . PHE A 1 178 ? 10.561 -3.637 9.491 1.00 88.94 178 PHE A CA 1
ATOM 1355 C C . PHE A 1 178 ? 9.982 -2.386 10.149 1.00 88.94 178 PHE A C 1
ATOM 1357 O O . PHE A 1 178 ? 10.699 -1.434 10.449 1.00 88.94 178 PHE A O 1
ATOM 1364 N N . ASN A 1 179 ? 8.680 -2.402 10.417 1.00 89.00 179 ASN A N 1
ATOM 1365 C CA . ASN A 1 179 ? 8.048 -1.392 11.261 1.00 89.00 179 ASN A CA 1
ATOM 1366 C C . ASN A 1 179 ? 8.205 -1.705 12.763 1.00 89.00 179 ASN A C 1
ATOM 1368 O O . ASN A 1 179 ? 8.753 -2.738 13.152 1.00 89.00 179 ASN A O 1
ATOM 1372 N N . ALA A 1 180 ? 7.652 -0.845 13.624 1.00 86.12 180 ALA A N 1
ATOM 1373 C CA . ALA A 1 180 ? 7.683 -1.012 15.084 1.00 86.12 180 ALA A CA 1
ATOM 1374 C C . ALA A 1 180 ? 7.010 -2.305 15.599 1.00 86.12 180 ALA A C 1
ATOM 1376 O O . ALA A 1 180 ? 7.183 -2.667 16.761 1.00 86.12 180 ALA A O 1
ATOM 1377 N N . TYR A 1 181 ? 6.250 -3.002 14.749 1.00 85.06 181 TYR A N 1
ATOM 1378 C CA . TYR A 1 181 ? 5.622 -4.288 15.051 1.00 85.06 181 TYR A CA 1
ATOM 1379 C C . TYR A 1 181 ? 6.399 -5.492 14.505 1.00 85.06 181 TYR A C 1
ATOM 1381 O O . TYR A 1 181 ? 5.900 -6.614 14.574 1.00 85.06 181 TYR A O 1
ATOM 1389 N N . GLY A 1 182 ? 7.587 -5.288 13.927 1.00 87.56 182 GLY A N 1
ATOM 1390 C CA . GLY A 1 182 ? 8.349 -6.367 13.299 1.00 87.56 182 GLY A CA 1
ATOM 1391 C C . GLY A 1 182 ? 7.684 -6.917 12.032 1.00 87.56 182 GLY A C 1
ATOM 1392 O O . GLY A 1 182 ? 7.931 -8.059 11.655 1.00 87.56 182 GLY A O 1
ATOM 1393 N N . CYS A 1 183 ? 6.829 -6.128 11.373 1.00 88.50 183 CYS A N 1
ATOM 1394 C CA . CYS A 1 183 ? 6.161 -6.499 10.125 1.00 88.50 183 CYS A CA 1
ATOM 1395 C C . CYS A 1 183 ? 6.823 -5.801 8.927 1.00 88.50 183 CYS A C 1
ATOM 1397 O O . CYS A 1 183 ? 7.303 -4.673 9.049 1.00 88.50 183 CYS A O 1
ATOM 1399 N N . MET A 1 184 ? 6.805 -6.455 7.761 1.00 88.50 184 MET A N 1
ATOM 1400 C CA . MET A 1 184 ? 7.203 -5.847 6.482 1.00 88.50 184 MET A CA 1
ATOM 1401 C C . MET A 1 184 ? 5.987 -5.613 5.576 1.00 88.50 184 MET A C 1
ATOM 1403 O O . MET A 1 184 ? 5.033 -6.395 5.626 1.00 88.50 184 MET A O 1
ATOM 1407 N N . PRO A 1 185 ? 6.039 -4.612 4.676 1.00 90.12 185 PRO A N 1
ATOM 1408 C CA . PRO A 1 185 ? 4.969 -4.338 3.713 1.00 90.12 185 PRO A CA 1
ATOM 1409 C C . PRO A 1 185 ? 5.011 -5.258 2.476 1.00 90.12 185 PRO A C 1
ATOM 1411 O O . PRO A 1 185 ? 4.347 -4.997 1.475 1.00 90.12 185 PRO A O 1
ATOM 1414 N N . ARG A 1 186 ? 5.808 -6.329 2.529 1.00 88.94 186 ARG A N 1
ATOM 1415 C CA . ARG A 1 186 ? 5.968 -7.336 1.476 1.00 88.94 186 ARG A CA 1
ATOM 1416 C C . ARG A 1 186 ? 5.904 -8.745 2.071 1.00 88.94 186 ARG A C 1
ATOM 1418 O O . ARG A 1 186 ? 6.265 -8.906 3.244 1.00 88.94 186 ARG A O 1
ATOM 1425 N N . PRO A 1 187 ? 5.472 -9.755 1.293 1.00 90.06 187 PRO A N 1
ATOM 1426 C CA . PRO A 1 187 ? 5.432 -11.130 1.768 1.00 90.06 187 PRO A CA 1
ATOM 1427 C C . PRO A 1 187 ? 6.811 -11.656 2.169 1.00 90.06 187 PRO A C 1
ATOM 1429 O O . PRO A 1 187 ? 7.828 -11.279 1.589 1.00 90.06 187 PRO A O 1
ATOM 1432 N N . GLN A 1 188 ? 6.828 -12.547 3.161 1.00 85.94 188 GLN A N 1
ATOM 1433 C CA . GLN A 1 188 ? 8.034 -13.207 3.668 1.00 85.94 188 GLN A CA 1
ATOM 1434 C C . GLN A 1 188 ? 7.900 -14.728 3.552 1.00 85.94 188 GLN A C 1
ATOM 1436 O O . GLN A 1 188 ? 7.476 -15.384 4.509 1.00 85.94 188 GLN A O 1
ATOM 1441 N N . PRO A 1 189 ? 8.241 -15.312 2.392 1.00 80.81 189 PRO A N 1
ATOM 1442 C CA . PRO A 1 189 ? 8.211 -16.752 2.216 1.00 80.81 189 PRO A CA 1
ATOM 1443 C C . PRO A 1 189 ? 9.176 -17.410 3.200 1.00 80.81 189 PRO A C 1
ATOM 1445 O O . PRO A 1 189 ? 10.310 -16.965 3.373 1.00 80.81 189 PRO A O 1
ATOM 1448 N N . GLY A 1 190 ? 8.723 -18.474 3.856 1.00 78.88 190 GLY A N 1
ATOM 1449 C CA . GLY A 1 190 ? 9.546 -19.235 4.797 1.00 78.88 190 GLY A CA 1
ATOM 1450 C C . GLY A 1 190 ? 9.670 -18.635 6.200 1.00 78.88 190 GLY A C 1
ATOM 1451 O O . GLY A 1 190 ? 10.319 -19.248 7.045 1.00 78.88 190 GLY A O 1
ATOM 1452 N N . VAL A 1 191 ? 9.030 -17.496 6.489 1.00 82.62 191 VAL A N 1
ATOM 1453 C CA . VAL A 1 191 ? 8.953 -16.954 7.853 1.00 82.62 191 VAL A CA 1
ATOM 1454 C C . VAL A 1 191 ? 7.670 -17.427 8.529 1.00 82.62 191 VAL A C 1
ATOM 1456 O O . VAL A 1 191 ? 6.568 -17.204 8.032 1.00 82.62 191 VAL A O 1
ATOM 1459 N N . VAL A 1 192 ? 7.810 -18.068 9.690 1.00 80.56 192 VAL A N 1
ATOM 1460 C CA . VAL A 1 192 ? 6.675 -18.440 10.543 1.00 80.56 192 VAL A CA 1
ATOM 1461 C C . VAL A 1 192 ? 6.303 -17.242 11.414 1.00 80.56 192 VAL A C 1
ATOM 1463 O O . VAL A 1 192 ? 7.103 -16.786 12.230 1.00 80.56 192 VAL A O 1
ATOM 1466 N N . THR A 1 193 ? 5.089 -16.723 11.245 1.00 75.88 193 THR A N 1
ATOM 1467 C CA . THR A 1 193 ? 4.617 -15.522 11.945 1.00 75.88 193 THR A CA 1
ATOM 1468 C C . THR A 1 193 ? 3.785 -15.880 13.176 1.00 75.88 193 THR A C 1
ATOM 1470 O O . THR A 1 193 ? 2.625 -16.271 13.050 1.00 75.88 193 THR A O 1
ATOM 1473 N N . PHE A 1 194 ? 4.341 -15.681 14.374 1.00 76.19 194 PHE A N 1
ATOM 1474 C CA . PHE A 1 194 ? 3.602 -15.727 15.647 1.00 76.19 194 PHE A CA 1
ATOM 1475 C C . PHE A 1 194 ? 3.056 -14.337 16.002 1.00 76.19 194 PHE A C 1
ATOM 1477 O O . PHE A 1 194 ? 3.417 -13.727 17.006 1.00 76.19 194 PHE A O 1
ATOM 1484 N N . SER A 1 195 ? 2.236 -13.799 15.102 1.00 71.38 195 SER A N 1
ATOM 1485 C CA . SER A 1 195 ? 1.682 -12.450 15.196 1.00 71.38 195 SER A CA 1
ATOM 1486 C C . SER A 1 195 ? 0.518 -12.372 16.188 1.00 71.38 195 SER A C 1
ATOM 1488 O O . SER A 1 195 ? -0.292 -13.290 16.283 1.00 71.38 195 SER A O 1
ATOM 1490 N N . SER A 1 196 ? 0.407 -11.250 16.903 1.00 70.00 196 SER A N 1
ATOM 1491 C CA . SER A 1 196 ? -0.790 -10.935 17.698 1.00 70.00 196 SER A CA 1
ATOM 1492 C C . SER A 1 196 ? -1.911 -10.378 16.811 1.00 70.00 196 SER A C 1
ATOM 1494 O O . SER A 1 196 ? -1.689 -10.063 15.642 1.00 70.00 196 SER A O 1
ATOM 1496 N N . CYS A 1 197 ? -3.093 -10.133 17.383 1.00 69.19 197 CYS A N 1
ATOM 1497 C CA . CYS A 1 197 ? -4.177 -9.410 16.703 1.00 69.19 197 CYS A CA 1
ATOM 1498 C C . CYS A 1 197 ? -3.832 -7.946 16.345 1.00 69.19 197 CYS A C 1
ATOM 1500 O O . CYS A 1 197 ? -4.605 -7.287 15.656 1.00 69.19 197 CYS A O 1
ATOM 1502 N N . THR A 1 198 ? -2.684 -7.425 16.798 1.00 72.75 198 THR A N 1
ATOM 1503 C CA . THR A 1 198 ? -2.283 -6.024 16.579 1.00 72.75 198 THR A CA 1
ATOM 1504 C C . THR A 1 198 ? -1.689 -5.792 15.191 1.00 72.75 198 THR A C 1
ATOM 1506 O O . THR A 1 198 ? -1.929 -4.749 14.590 1.00 72.75 198 THR A O 1
ATOM 1509 N N . ALA A 1 199 ? -0.883 -6.730 14.691 1.00 79.69 199 ALA A N 1
ATOM 1510 C CA . ALA A 1 199 ? -0.193 -6.596 13.413 1.00 79.69 199 ALA A CA 1
ATOM 1511 C C . ALA A 1 199 ? 0.256 -7.967 12.910 1.00 79.69 199 ALA A C 1
ATOM 1513 O O . ALA A 1 199 ? 0.708 -8.803 13.694 1.00 79.69 199 ALA A O 1
ATOM 1514 N N . SER A 1 200 ? 0.173 -8.170 11.599 1.00 82.12 200 SER A N 1
ATOM 1515 C CA . SER A 1 200 ? 0.687 -9.355 10.915 1.00 82.12 200 SER A CA 1
ATOM 1516 C C . SER A 1 200 ? 1.484 -8.940 9.685 1.00 82.12 200 SER A C 1
ATOM 1518 O O . SER A 1 200 ? 1.170 -7.935 9.042 1.00 82.12 200 SER A O 1
ATOM 1520 N N . SER A 1 201 ? 2.526 -9.707 9.361 1.00 82.75 201 SER A N 1
ATOM 1521 C CA . SER A 1 201 ? 3.214 -9.548 8.081 1.00 82.75 201 SER A CA 1
ATOM 1522 C C . SER A 1 201 ? 2.250 -9.849 6.940 1.00 82.75 201 SER A C 1
ATOM 1524 O O . SER A 1 201 ? 1.385 -10.724 7.032 1.00 82.75 201 SER A O 1
ATOM 1526 N N . LEU A 1 202 ? 2.408 -9.114 5.846 1.00 87.50 202 LEU A N 1
ATOM 1527 C CA . LEU A 1 202 ? 1.508 -9.211 4.713 1.00 87.50 202 LEU A CA 1
ATOM 1528 C C . LEU A 1 202 ? 1.620 -10.590 4.042 1.00 87.50 202 LEU A C 1
ATOM 1530 O O . LEU A 1 202 ? 2.701 -11.007 3.635 1.00 87.50 202 LEU A O 1
ATOM 1534 N N . SER A 1 203 ? 0.499 -11.300 3.901 1.00 89.06 203 SER A N 1
ATOM 1535 C CA . SER A 1 203 ? 0.462 -12.558 3.138 1.00 89.06 203 SER A CA 1
ATOM 1536 C C . SER A 1 203 ? 0.636 -12.312 1.634 1.00 89.06 203 SER A C 1
ATOM 1538 O O . SER A 1 203 ? 0.281 -11.243 1.138 1.00 89.06 203 SER A O 1
ATOM 1540 N N . GLU A 1 204 ? 1.086 -13.321 0.879 1.00 90.50 204 GLU A N 1
ATOM 1541 C CA . GLU A 1 204 ? 1.144 -13.252 -0.594 1.00 90.50 204 GLU A CA 1
ATOM 1542 C C . GLU A 1 204 ? -0.221 -12.918 -1.205 1.00 90.50 204 GLU A C 1
ATOM 1544 O O . GLU A 1 204 ? -0.327 -12.044 -2.062 1.00 90.50 204 GLU A O 1
ATOM 1549 N N . ARG A 1 205 ? -1.295 -13.540 -0.698 1.00 91.56 205 ARG A N 1
ATOM 1550 C CA . ARG A 1 205 ? -2.674 -13.244 -1.114 1.00 91.56 205 ARG A CA 1
ATOM 1551 C C . ARG A 1 205 ? -3.053 -11.784 -0.850 1.00 91.56 205 ARG A C 1
ATOM 1553 O O . ARG A 1 205 ? -3.679 -11.152 -1.698 1.00 91.56 205 ARG A O 1
ATOM 1560 N N . GLY A 1 206 ? -2.693 -11.257 0.321 1.00 92.19 206 GLY A N 1
ATOM 1561 C CA . GLY A 1 206 ? -2.942 -9.862 0.690 1.00 92.19 206 GLY A CA 1
ATOM 1562 C C . GLY A 1 206 ? -2.174 -8.888 -0.202 1.00 92.19 206 GLY A C 1
ATOM 1563 O O . GLY A 1 206 ? -2.756 -7.930 -0.706 1.00 92.19 206 GLY A O 1
ATOM 1564 N N . TYR A 1 207 ? -0.899 -9.178 -0.466 1.00 93.75 207 TYR A N 1
ATOM 1565 C CA . TYR A 1 207 ? -0.075 -8.392 -1.380 1.00 93.75 207 TYR A CA 1
ATOM 1566 C C . TYR A 1 207 ? -0.633 -8.415 -2.806 1.00 93.75 207 TYR A C 1
ATOM 1568 O O . TYR A 1 207 ? -0.763 -7.361 -3.418 1.00 93.75 207 TYR A O 1
ATOM 1576 N N . MET A 1 208 ? -1.061 -9.576 -3.310 1.00 93.69 208 MET A N 1
ATOM 1577 C CA . MET A 1 208 ? -1.703 -9.680 -4.625 1.00 93.69 208 MET A CA 1
ATOM 1578 C C . MET A 1 208 ? -2.968 -8.833 -4.737 1.00 93.69 208 MET A C 1
ATOM 1580 O O . MET A 1 208 ? -3.185 -8.176 -5.754 1.00 93.69 208 MET A O 1
ATOM 1584 N N . ALA A 1 209 ? -3.799 -8.815 -3.694 1.00 93.94 209 ALA A N 1
ATOM 1585 C CA . ALA A 1 209 ? -4.988 -7.971 -3.670 1.00 93.94 209 ALA A CA 1
ATOM 1586 C C . ALA A 1 209 ? -4.627 -6.474 -3.682 1.00 93.94 209 ALA A C 1
ATOM 1588 O O . ALA A 1 209 ? -5.241 -5.708 -4.432 1.00 93.94 209 ALA A O 1
ATOM 1589 N N . ALA A 1 210 ? -3.615 -6.070 -2.906 1.00 94.62 210 ALA A N 1
ATOM 1590 C CA . ALA A 1 210 ? -3.122 -4.693 -2.863 1.00 94.62 210 ALA A CA 1
ATOM 1591 C C . ALA A 1 210 ? -2.512 -4.257 -4.205 1.00 94.62 210 ALA A C 1
ATOM 1593 O O . ALA A 1 210 ? -2.840 -3.189 -4.718 1.00 94.62 210 ALA A O 1
ATOM 1594 N N . GLU A 1 211 ? -1.690 -5.107 -4.818 1.00 95.06 211 GLU A N 1
ATOM 1595 C CA . GLU A 1 211 ? -1.079 -4.870 -6.125 1.00 95.06 211 GLU A CA 1
ATOM 1596 C C . GLU A 1 211 ? -2.137 -4.775 -7.234 1.00 95.06 211 GLU A C 1
ATOM 1598 O O . GLU A 1 211 ? -2.084 -3.884 -8.082 1.00 95.06 211 GLU A O 1
ATOM 1603 N N . ALA A 1 212 ? -3.165 -5.627 -7.197 1.00 94.56 212 ALA A N 1
ATOM 1604 C CA . ALA A 1 212 ? -4.279 -5.549 -8.135 1.00 94.56 212 ALA A CA 1
ATOM 1605 C C . ALA A 1 212 ? -5.092 -4.252 -7.967 1.00 94.56 212 ALA A C 1
ATOM 1607 O O . ALA A 1 212 ? -5.475 -3.638 -8.965 1.00 94.56 212 ALA A O 1
ATOM 1608 N N . ALA A 1 213 ? -5.343 -3.812 -6.727 1.00 95.50 213 ALA A N 1
ATOM 1609 C CA . ALA A 1 213 ? -6.001 -2.533 -6.450 1.00 95.50 213 ALA A CA 1
ATOM 1610 C C . ALA A 1 213 ? -5.162 -1.353 -6.949 1.00 95.50 213 ALA A C 1
ATOM 1612 O O . ALA A 1 213 ? -5.667 -0.505 -7.682 1.00 95.50 213 ALA A O 1
ATOM 1613 N N . ARG A 1 214 ? -3.859 -1.349 -6.653 1.00 95.69 214 ARG A N 1
ATOM 1614 C CA . ARG A 1 214 ? -2.905 -0.352 -7.146 1.00 95.69 214 ARG A CA 1
ATOM 1615 C C . ARG A 1 214 ? -2.910 -0.249 -8.669 1.00 95.69 214 ARG A C 1
ATOM 1617 O O . ARG A 1 214 ? -3.022 0.852 -9.200 1.00 95.69 214 ARG A O 1
ATOM 1624 N N . ARG A 1 215 ? -2.818 -1.378 -9.378 1.00 95.44 215 ARG A N 1
ATOM 1625 C CA . ARG A 1 215 ? -2.831 -1.417 -10.850 1.00 95.44 215 ARG A CA 1
ATOM 1626 C C . ARG A 1 215 ? -4.133 -0.862 -11.429 1.00 95.44 215 ARG A C 1
ATOM 1628 O O . ARG A 1 215 ? -4.084 -0.088 -12.383 1.00 95.44 215 ARG A O 1
ATOM 1635 N N . ARG A 1 216 ? -5.288 -1.194 -10.837 1.00 95.69 216 ARG A N 1
ATOM 1636 C CA . ARG A 1 216 ? -6.585 -0.622 -11.245 1.00 95.69 216 ARG A CA 1
ATOM 1637 C C . ARG A 1 216 ? -6.654 0.879 -10.993 1.00 95.69 216 ARG A C 1
ATOM 1639 O O . ARG A 1 216 ? -7.049 1.603 -11.903 1.00 95.69 216 ARG A O 1
ATOM 1646 N N . MET A 1 217 ? -6.220 1.346 -9.819 1.00 95.81 217 MET A N 1
ATOM 1647 C CA . MET A 1 217 ? -6.139 2.777 -9.514 1.00 95.81 217 MET A CA 1
ATOM 1648 C C . MET A 1 217 ? -5.254 3.490 -10.533 1.00 95.81 217 MET A C 1
ATOM 1650 O O . MET A 1 217 ? -5.726 4.391 -11.214 1.00 95.81 217 MET A O 1
ATOM 1654 N N . LEU A 1 218 ? -4.015 3.044 -10.735 1.00 96.50 218 LEU A N 1
ATOM 1655 C CA . LEU A 1 218 ? -3.096 3.679 -11.677 1.00 96.50 218 LEU A CA 1
ATOM 1656 C C . LEU A 1 218 ? -3.641 3.695 -13.118 1.00 96.50 218 LEU A C 1
ATOM 1658 O O . LEU A 1 218 ? -3.549 4.722 -13.785 1.00 96.50 218 LEU A O 1
ATOM 1662 N N . ALA A 1 219 ? -4.292 2.620 -13.574 1.00 95.19 219 ALA A N 1
ATOM 1663 C CA . ALA A 1 219 ? -4.972 2.599 -14.872 1.00 95.19 219 ALA A CA 1
ATOM 1664 C C . ALA A 1 219 ? -6.147 3.592 -14.951 1.00 95.19 219 ALA A C 1
ATOM 1666 O O . ALA A 1 219 ? -6.354 4.243 -15.975 1.00 95.19 219 ALA A O 1
ATOM 1667 N N . GLY A 1 220 ? -6.919 3.737 -13.871 1.00 95.44 220 GLY A N 1
ATOM 1668 C CA . GLY A 1 220 ? -7.982 4.734 -13.776 1.00 95.44 220 GLY A CA 1
ATOM 1669 C C . GLY A 1 220 ? -7.444 6.165 -13.817 1.00 95.44 220 GLY A C 1
ATOM 1670 O O . GLY A 1 220 ? -8.008 6.999 -14.518 1.00 95.44 220 GLY A O 1
ATOM 1671 N N . PHE A 1 221 ? -6.335 6.439 -13.130 1.00 95.12 221 PHE A N 1
ATOM 1672 C CA . PHE A 1 221 ? -5.675 7.746 -13.131 1.00 95.12 221 PHE A CA 1
ATOM 1673 C C . PHE A 1 221 ? -5.077 8.101 -14.498 1.00 95.12 221 PHE A C 1
ATOM 1675 O O . PHE A 1 221 ? -5.287 9.210 -14.979 1.00 95.12 221 PHE A O 1
ATOM 1682 N N . LEU A 1 222 ? -4.405 7.150 -15.154 1.00 92.81 222 LEU A N 1
ATOM 1683 C CA . LEU A 1 222 ? -3.906 7.316 -16.524 1.00 92.81 222 LEU A CA 1
ATOM 1684 C C . LEU A 1 222 ? -5.031 7.577 -17.532 1.00 92.81 222 LEU A C 1
ATOM 1686 O O . LEU A 1 222 ? -4.858 8.355 -18.464 1.00 92.81 222 LEU A O 1
ATOM 1690 N N . GLY A 1 223 ? -6.190 6.950 -17.328 1.00 89.75 223 GLY A N 1
ATOM 1691 C CA . GLY A 1 223 ? -7.383 7.150 -18.147 1.00 89.75 223 GLY A CA 1
ATOM 1692 C C . GLY A 1 223 ? -8.279 8.310 -17.707 1.00 89.75 223 GLY A C 1
ATOM 1693 O O . GLY A 1 223 ? -9.462 8.260 -18.028 1.00 89.75 223 GLY A O 1
ATOM 1694 N N . GLU A 1 224 ? -7.775 9.281 -16.933 1.00 85.19 224 GLU A N 1
ATOM 1695 C CA . GLU A 1 224 ? -8.504 10.489 -16.488 1.00 85.19 224 GLU A CA 1
ATOM 1696 C C . GLU A 1 224 ? -9.806 10.196 -15.698 1.00 85.19 224 GLU A C 1
ATOM 1698 O O . GLU A 1 224 ? -10.766 10.964 -15.696 1.00 85.19 224 GLU A O 1
ATOM 1703 N N . ARG A 1 225 ? -9.846 9.067 -14.979 1.00 90.38 225 ARG A N 1
ATOM 1704 C CA . ARG A 1 225 ? -10.981 8.591 -14.161 1.00 90.38 225 ARG A CA 1
ATOM 1705 C C . ARG A 1 225 ? -10.628 8.479 -12.675 1.00 90.38 225 ARG A C 1
ATOM 1707 O O . ARG A 1 225 ? -11.195 7.642 -11.975 1.00 90.38 225 ARG A O 1
ATOM 1714 N N . SER A 1 226 ? -9.700 9.301 -12.182 1.00 90.38 226 SER A N 1
ATOM 1715 C CA . SER A 1 226 ? -9.151 9.224 -10.815 1.00 90.38 226 SER A CA 1
ATOM 1716 C C . SER A 1 226 ? -10.226 9.224 -9.717 1.00 90.38 226 SER A C 1
ATOM 1718 O O . SER A 1 226 ? -10.251 8.322 -8.884 1.00 90.38 226 SER A O 1
ATOM 1720 N N . GLY A 1 227 ? -11.170 10.171 -9.744 1.00 91.94 227 GLY A N 1
ATOM 1721 C CA . GLY A 1 227 ? -12.258 10.223 -8.757 1.00 91.94 227 GLY A CA 1
ATOM 1722 C C . GLY A 1 227 ? -13.144 8.975 -8.790 1.00 91.94 227 GLY A C 1
ATOM 1723 O O . GLY A 1 227 ? -13.422 8.373 -7.757 1.00 91.94 227 GLY A O 1
ATOM 1724 N N . ARG A 1 228 ? -13.518 8.530 -9.995 1.00 94.88 228 ARG A N 1
ATOM 1725 C CA . ARG A 1 228 ? -14.362 7.347 -10.190 1.00 94.88 228 ARG A CA 1
ATOM 1726 C C . ARG A 1 228 ? -13.676 6.065 -9.719 1.00 94.88 228 ARG A C 1
ATOM 1728 O O . ARG A 1 228 ? -14.309 5.280 -9.023 1.00 94.88 228 ARG A O 1
ATOM 1735 N N . VAL A 1 229 ? -12.404 5.855 -10.067 1.00 95.75 229 VAL A N 1
ATOM 1736 C CA . VAL A 1 229 ? -11.690 4.629 -9.677 1.00 95.75 229 VAL A CA 1
ATOM 1737 C C . VAL A 1 229 ? -11.480 4.557 -8.164 1.00 95.75 229 VAL A C 1
ATOM 1739 O O . VAL A 1 229 ? -11.602 3.481 -7.590 1.00 95.75 229 VAL A O 1
ATOM 1742 N N . LEU A 1 230 ? -11.244 5.689 -7.493 1.00 93.75 230 LEU A N 1
ATOM 1743 C CA . LEU A 1 230 ? -11.148 5.726 -6.031 1.00 93.75 230 LEU A CA 1
ATOM 1744 C C . LEU A 1 230 ? -12.473 5.342 -5.364 1.00 93.75 230 LEU A C 1
ATOM 1746 O O . LEU A 1 230 ? -12.473 4.549 -4.421 1.00 93.75 230 LEU A O 1
ATOM 1750 N N . THR A 1 231 ? -13.598 5.861 -5.866 1.00 95.81 231 THR A N 1
ATOM 1751 C CA . THR A 1 231 ? -14.933 5.471 -5.393 1.00 95.81 231 THR A CA 1
ATOM 1752 C C . THR A 1 231 ? -15.186 3.984 -5.634 1.00 95.81 231 THR A C 1
ATOM 1754 O O . THR A 1 231 ? -15.539 3.276 -4.698 1.00 95.81 231 THR A O 1
ATOM 1757 N N . GLU A 1 232 ? -14.916 3.477 -6.840 1.00 95.81 232 GLU A N 1
ATOM 1758 C CA . GLU A 1 232 ? -15.125 2.066 -7.189 1.00 95.81 232 GLU A CA 1
ATOM 1759 C C . GLU A 1 232 ? -14.268 1.106 -6.341 1.00 95.81 232 GLU A C 1
ATOM 1761 O O . GLU A 1 232 ? -14.768 0.072 -5.894 1.00 95.81 232 GLU A O 1
ATOM 1766 N N . GLU A 1 233 ? -12.992 1.421 -6.081 1.00 95.31 233 GLU A N 1
ATOM 1767 C CA . GLU A 1 233 ? -12.153 0.601 -5.193 1.00 95.31 233 GLU A CA 1
ATOM 1768 C C . GLU A 1 233 ? -12.633 0.673 -3.735 1.00 95.31 233 GLU A C 1
ATOM 1770 O O . GLU A 1 233 ? -12.688 -0.357 -3.060 1.00 95.31 233 GLU A O 1
ATOM 1775 N N . THR A 1 234 ? -13.035 1.856 -3.258 1.00 95.25 234 THR A N 1
ATOM 1776 C CA . THR A 1 234 ? -13.583 2.039 -1.901 1.00 95.25 234 THR A CA 1
ATOM 1777 C C . THR A 1 234 ? -14.859 1.225 -1.709 1.00 95.25 234 THR A C 1
ATOM 1779 O O . THR A 1 234 ? -14.987 0.482 -0.732 1.00 95.25 234 THR A O 1
ATOM 1782 N N . ASP A 1 235 ? -15.786 1.314 -2.660 1.00 96.31 235 ASP A N 1
ATOM 1783 C CA . ASP A 1 235 ? -17.057 0.601 -2.617 1.00 96.31 235 ASP A CA 1
ATOM 1784 C C . ASP A 1 235 ? -16.852 -0.908 -2.746 1.00 96.31 235 ASP A C 1
ATOM 1786 O O . ASP A 1 235 ? -17.522 -1.675 -2.054 1.00 96.31 235 ASP A O 1
ATOM 1790 N N . ARG A 1 236 ? -15.865 -1.360 -3.535 1.00 96.06 236 ARG A N 1
ATOM 1791 C CA . ARG A 1 236 ? -15.504 -2.783 -3.596 1.00 96.06 236 ARG A CA 1
ATOM 1792 C C . ARG A 1 236 ? -15.023 -3.307 -2.244 1.00 96.06 236 ARG A C 1
ATOM 1794 O O . ARG A 1 236 ? -15.436 -4.395 -1.845 1.00 96.06 236 ARG A O 1
ATOM 1801 N N . ILE A 1 237 ? -14.172 -2.560 -1.537 1.00 95.31 237 ILE A N 1
ATOM 1802 C CA . ILE A 1 237 ? -13.690 -2.958 -0.205 1.00 95.31 237 ILE A CA 1
ATOM 1803 C C . ILE A 1 237 ? -14.864 -3.014 0.778 1.00 95.31 237 ILE A C 1
ATOM 1805 O O . ILE A 1 237 ? -15.028 -4.013 1.477 1.00 95.31 237 ILE A O 1
ATOM 1809 N N . ARG A 1 238 ? -15.720 -1.986 0.794 1.00 96.69 238 ARG A N 1
ATOM 1810 C CA . ARG A 1 238 ? -16.920 -1.940 1.645 1.00 96.69 238 ARG A CA 1
ATOM 1811 C C . ARG A 1 238 ? -17.858 -3.114 1.379 1.00 96.69 238 ARG A C 1
ATOM 1813 O O . ARG A 1 238 ? -18.223 -3.816 2.316 1.00 96.69 238 ARG A O 1
ATOM 1820 N N . ALA A 1 239 ? -18.194 -3.367 0.115 1.00 96.69 239 ALA A N 1
ATOM 1821 C CA . ALA A 1 239 ? -19.056 -4.475 -0.280 1.00 96.69 239 ALA A CA 1
ATOM 1822 C C . ALA A 1 239 ? -18.448 -5.834 0.096 1.00 96.69 239 ALA A C 1
ATOM 1824 O O . ALA A 1 239 ? -19.157 -6.702 0.598 1.00 96.69 239 ALA A O 1
ATOM 1825 N N . SER A 1 240 ? -17.133 -6.009 -0.080 1.00 95.75 240 SER A N 1
ATOM 1826 C CA . SER A 1 240 ? -16.443 -7.237 0.324 1.00 95.75 240 SER A CA 1
ATOM 1827 C C . SER A 1 240 ? -16.487 -7.459 1.836 1.00 95.75 240 SER A C 1
ATOM 1829 O O . SER A 1 240 ? -16.660 -8.598 2.259 1.00 95.75 240 SER A O 1
ATOM 1831 N N . LEU A 1 241 ? -16.329 -6.408 2.648 1.00 95.12 241 LEU A N 1
ATOM 1832 C CA . LEU A 1 241 ? -16.419 -6.503 4.109 1.00 95.12 241 LEU A CA 1
ATOM 1833 C C . LEU A 1 241 ? -17.844 -6.847 4.551 1.00 95.12 241 LEU A C 1
ATOM 1835 O O . LEU A 1 241 ? -18.042 -7.799 5.299 1.00 95.12 241 LEU A O 1
ATOM 1839 N N . LEU A 1 242 ? -18.836 -6.109 4.051 1.00 97.06 242 LEU A N 1
ATOM 1840 C CA . LEU A 1 242 ? -20.244 -6.338 4.382 1.00 97.06 242 LEU A CA 1
ATOM 1841 C C . LEU A 1 242 ? -20.723 -7.724 3.940 1.00 97.06 242 LEU A C 1
ATOM 1843 O O . LEU A 1 242 ? -21.472 -8.367 4.669 1.00 97.06 242 LEU A O 1
ATOM 1847 N N . GLY A 1 243 ? -20.276 -8.190 2.770 1.00 97.00 243 GLY A N 1
ATOM 1848 C CA . GLY A 1 243 ? -20.572 -9.527 2.264 1.00 97.00 243 GLY A CA 1
ATOM 1849 C C . GLY A 1 243 ? -19.887 -10.631 3.067 1.00 97.00 243 GLY A C 1
ATOM 1850 O O . GLY A 1 243 ? -20.517 -11.642 3.346 1.00 97.00 243 GLY A O 1
ATOM 1851 N N . HIS A 1 244 ? -18.634 -10.430 3.492 1.00 95.56 244 HIS A N 1
ATOM 1852 C CA . HIS A 1 244 ? -17.913 -11.404 4.319 1.00 95.56 244 HIS A CA 1
ATOM 1853 C C . HIS A 1 244 ? -18.590 -11.648 5.672 1.00 95.56 244 HIS A C 1
ATOM 1855 O O . HIS A 1 244 ? -18.619 -12.782 6.136 1.00 95.56 244 HIS A O 1
ATOM 1861 N N . TYR A 1 245 ? -19.139 -10.594 6.280 1.00 94.69 245 TYR A N 1
ATOM 1862 C CA . TYR A 1 245 ? -19.870 -10.680 7.545 1.00 94.69 245 TYR A CA 1
ATOM 1863 C C . TYR A 1 245 ? -21.380 -10.904 7.377 1.00 94.69 245 TYR A C 1
ATOM 1865 O O . TYR A 1 245 ? -22.079 -10.977 8.379 1.00 94.69 245 TYR A O 1
ATOM 1873 N N . GLU A 1 246 ? -21.893 -10.994 6.143 1.00 96.94 246 GLU A N 1
ATOM 1874 C CA . GLU A 1 246 ? -23.322 -11.186 5.842 1.00 96.94 246 GLU A CA 1
ATOM 1875 C C . GLU A 1 246 ? -24.246 -10.111 6.460 1.00 96.94 246 GLU A C 1
ATOM 1877 O O . GLU A 1 246 ? -25.330 -10.398 6.962 1.00 96.94 246 GLU A O 1
ATOM 1882 N N . VAL A 1 247 ? -23.817 -8.843 6.420 1.00 96.75 247 VAL A N 1
ATOM 1883 C CA . VAL A 1 247 ? -24.528 -7.703 7.045 1.00 96.75 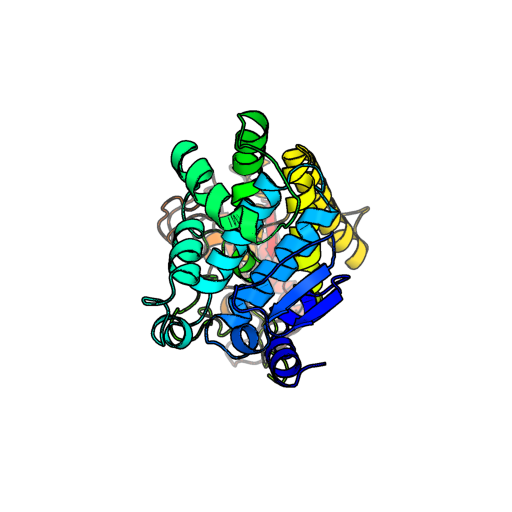247 VAL A CA 1
ATOM 1884 C C . VAL A 1 247 ? -24.833 -6.556 6.081 1.00 96.75 247 VAL A C 1
ATOM 1886 O O . VAL A 1 247 ? -25.123 -5.442 6.512 1.00 96.75 247 VAL A O 1
ATOM 1889 N N . ALA A 1 248 ? -24.774 -6.791 4.770 1.00 95.69 248 ALA A N 1
ATOM 1890 C CA . ALA A 1 248 ? -25.001 -5.745 3.766 1.00 95.69 248 ALA A CA 1
ATOM 1891 C C . ALA A 1 248 ? -26.407 -5.107 3.828 1.00 95.69 248 ALA A C 1
ATOM 1893 O O . ALA A 1 248 ? -26.578 -3.971 3.398 1.00 95.69 248 ALA A O 1
ATOM 1894 N N . ASP A 1 249 ? -27.401 -5.811 4.374 1.00 95.94 249 ASP A N 1
ATOM 1895 C CA . ASP A 1 249 ? -28.770 -5.334 4.611 1.00 95.94 249 ASP A CA 1
ATOM 1896 C C . ASP A 1 249 ? -28.951 -4.627 5.970 1.00 95.94 249 ASP A C 1
ATOM 1898 O O . ASP A 1 249 ? -30.007 -4.050 6.231 1.00 95.94 249 ASP A O 1
ATOM 1902 N N . ARG A 1 250 ? -27.940 -4.677 6.849 1.00 95.44 250 ARG A N 1
ATOM 1903 C CA . ARG A 1 250 ? -28.028 -4.254 8.262 1.00 95.44 250 ARG A CA 1
ATOM 1904 C C . ARG A 1 250 ? -26.997 -3.211 8.671 1.00 95.44 250 ARG A C 1
ATOM 1906 O O . ARG A 1 250 ? -27.176 -2.568 9.704 1.00 95.44 250 ARG A O 1
ATOM 1913 N N . ALA A 1 251 ? -25.916 -3.068 7.913 1.00 93.62 251 ALA A N 1
ATO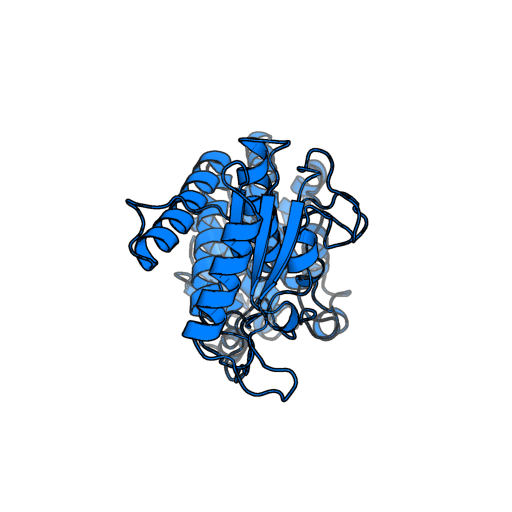M 1914 C CA . ALA A 1 251 ? -24.786 -2.229 8.274 1.00 93.62 251 ALA A CA 1
ATOM 1915 C C . ALA A 1 251 ? -24.205 -1.487 7.069 1.00 93.62 251 ALA A C 1
ATOM 1917 O O . ALA A 1 251 ? -24.255 -1.946 5.930 1.00 93.62 251 ALA A O 1
ATOM 1918 N N . GLU A 1 252 ? -23.580 -0.352 7.364 1.00 92.56 252 GLU A N 1
ATOM 1919 C CA . GLU A 1 252 ? -22.715 0.369 6.438 1.00 92.56 252 GLU A CA 1
ATOM 1920 C C . GLU A 1 252 ? -21.255 0.164 6.850 1.00 92.56 252 GLU A C 1
ATOM 1922 O O . GLU A 1 252 ? -20.930 0.122 8.038 1.00 92.56 252 GLU A O 1
ATOM 1927 N N . ALA A 1 253 ? -20.358 0.059 5.870 1.00 93.81 253 ALA A N 1
ATOM 1928 C CA . ALA A 1 253 ? -18.928 -0.056 6.127 1.00 93.81 253 ALA A CA 1
ATOM 1929 C C . ALA A 1 253 ? -18.243 1.306 5.986 1.00 93.81 253 ALA A C 1
ATOM 1931 O O . ALA A 1 253 ? -18.252 1.920 4.916 1.00 93.81 253 ALA A O 1
ATOM 1932 N N . VAL A 1 254 ? -17.569 1.745 7.048 1.00 91.69 254 VAL A N 1
ATOM 1933 C CA . VAL A 1 254 ? -16.692 2.918 7.006 1.00 91.69 254 VAL A CA 1
ATOM 1934 C C . VAL A 1 254 ? -15.243 2.466 7.129 1.00 91.69 254 VAL A C 1
ATOM 1936 O O . VAL A 1 254 ? -14.891 1.736 8.052 1.00 91.69 254 VAL A O 1
ATOM 1939 N N . LEU A 1 255 ? -14.407 2.882 6.176 1.00 91.94 255 LEU A N 1
ATOM 1940 C CA . LEU A 1 255 ? -12.976 2.594 6.197 1.00 91.94 255 LEU A CA 1
ATOM 1941 C C . LEU A 1 255 ? -12.276 3.627 7.079 1.00 91.94 255 LEU A C 1
ATOM 1943 O O . LEU A 1 255 ? -12.551 4.822 6.967 1.00 91.94 255 LEU A O 1
ATOM 1947 N N . ALA A 1 256 ? -11.372 3.162 7.935 1.00 89.69 256 ALA A N 1
ATOM 1948 C CA . ALA A 1 256 ? -10.585 4.000 8.827 1.00 89.69 256 ALA A CA 1
ATOM 1949 C C . ALA A 1 256 ? -9.097 3.614 8.740 1.00 89.69 256 ALA A C 1
ATOM 1951 O O . ALA A 1 256 ? -8.802 2.445 8.478 1.00 89.69 256 ALA A O 1
ATOM 1952 N N . PRO A 1 257 ? -8.161 4.552 8.985 1.00 86.38 257 PRO A N 1
ATOM 1953 C CA . PRO A 1 257 ? -6.721 4.276 8.931 1.00 86.38 257 PRO A CA 1
ATOM 1954 C C . PRO A 1 257 ? -6.248 3.198 9.918 1.00 86.38 257 PRO A C 1
ATOM 1956 O O . PRO A 1 257 ? -5.303 2.467 9.633 1.00 86.38 257 PRO A O 1
ATOM 1959 N N . SER A 1 258 ? -6.904 3.070 11.075 1.00 84.31 258 SER A N 1
ATOM 1960 C CA . SER A 1 258 ? -6.639 2.010 12.050 1.00 84.31 258 SER A CA 1
ATOM 1961 C C . SER A 1 258 ? -7.868 1.699 12.910 1.00 84.31 258 SER A C 1
ATOM 1963 O O . SER A 1 258 ? -8.845 2.448 12.921 1.00 84.31 258 SER A O 1
ATOM 1965 N N . GLY A 1 259 ? -7.816 0.616 13.696 1.00 84.69 259 GLY A N 1
ATOM 1966 C CA . GLY A 1 259 ? -8.873 0.297 14.669 1.00 84.69 259 GLY A CA 1
ATOM 1967 C C . GLY A 1 259 ? -9.063 1.376 15.749 1.00 84.69 259 GLY A C 1
ATOM 1968 O O . GLY A 1 259 ? -10.179 1.593 16.228 1.00 84.69 259 GLY A O 1
ATOM 1969 N N . THR A 1 260 ? -8.000 2.112 16.093 1.00 87.50 260 THR A N 1
ATOM 1970 C CA . THR A 1 260 ? -8.091 3.268 16.998 1.00 87.50 260 THR A CA 1
ATOM 1971 C C . THR A 1 260 ? -8.847 4.424 16.339 1.00 87.50 260 THR A C 1
ATOM 1973 O O . THR A 1 260 ? -9.720 5.018 16.968 1.00 87.50 260 THR A O 1
ATOM 1976 N N . ASP A 1 261 ? -8.583 4.702 15.058 1.00 89.00 261 ASP A N 1
ATOM 1977 C CA . ASP A 1 261 ? -9.335 5.707 14.297 1.00 89.00 261 ASP A CA 1
ATOM 1978 C C . ASP A 1 261 ? -10.807 5.304 14.145 1.00 89.00 261 ASP A C 1
ATOM 1980 O O . ASP A 1 261 ? -11.688 6.146 14.290 1.00 89.00 261 ASP A O 1
ATOM 1984 N N . ALA A 1 262 ? -11.099 4.017 13.930 1.00 90.06 262 ALA A N 1
ATOM 1985 C CA . ALA A 1 262 ? -12.473 3.511 13.885 1.00 90.06 262 ALA A CA 1
ATOM 1986 C C . ALA A 1 262 ? -13.211 3.717 15.223 1.00 90.06 262 ALA A C 1
ATOM 1988 O O . ALA A 1 262 ? -14.373 4.120 15.236 1.00 90.06 262 ALA A O 1
ATOM 1989 N N . THR A 1 263 ? -12.522 3.508 16.351 1.00 89.88 263 THR A N 1
ATOM 1990 C CA . THR A 1 263 ? -13.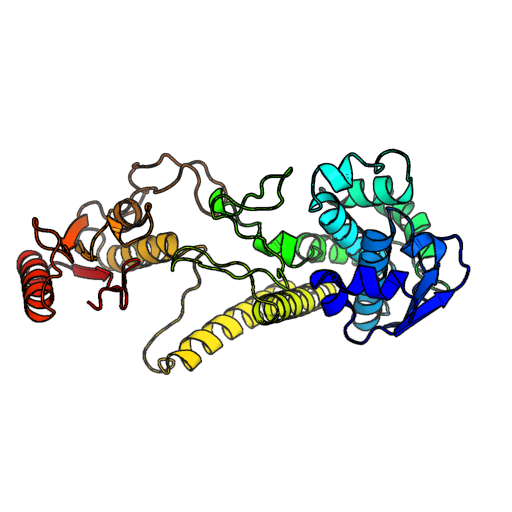050 3.785 17.702 1.00 89.88 263 THR A CA 1
ATOM 1991 C C . THR A 1 263 ? -13.373 5.269 17.879 1.00 89.88 263 THR A C 1
ATOM 1993 O O . THR A 1 263 ? -14.461 5.634 18.339 1.00 89.88 263 THR A O 1
ATOM 1996 N N . MET A 1 264 ? -12.444 6.136 17.472 1.00 90.25 264 MET A N 1
ATOM 1997 C CA . MET A 1 264 ? -12.619 7.587 17.509 1.00 90.25 264 MET A CA 1
ATOM 1998 C C . MET A 1 264 ? -13.796 8.026 16.629 1.00 90.25 264 MET A C 1
ATOM 2000 O O . MET A 1 264 ? -14.632 8.816 17.063 1.00 90.25 264 MET A O 1
ATOM 2004 N N . LEU A 1 265 ? -13.907 7.469 15.421 1.00 90.62 265 LEU A N 1
ATOM 2005 C CA . LEU A 1 265 ? -14.982 7.760 14.477 1.00 90.62 265 LEU A CA 1
ATOM 2006 C C . LEU A 1 265 ? -16.352 7.330 15.013 1.00 90.62 265 LEU A C 1
ATOM 2008 O O . LEU A 1 265 ? -17.299 8.110 14.948 1.00 90.62 265 LEU A O 1
ATOM 2012 N N . ALA A 1 266 ? -16.467 6.130 15.584 1.00 89.50 266 ALA A N 1
ATOM 2013 C CA . ALA A 1 266 ? -17.701 5.676 16.226 1.00 89.50 266 ALA A CA 1
ATOM 2014 C C . ALA A 1 266 ? -18.130 6.631 17.357 1.00 89.50 266 ALA A C 1
ATOM 2016 O O . ALA A 1 266 ? -19.295 7.034 17.434 1.00 89.50 266 ALA A O 1
ATOM 2017 N N . THR A 1 267 ? -17.171 7.067 18.178 1.00 88.12 267 THR A N 1
ATOM 2018 C CA . THR A 1 267 ? -17.394 8.038 19.261 1.00 88.12 267 THR A CA 1
ATOM 2019 C C . THR A 1 267 ? -17.851 9.400 18.728 1.00 88.12 267 THR A C 1
ATOM 2021 O O . THR A 1 267 ? -18.811 9.988 19.243 1.00 88.12 267 THR A O 1
ATOM 2024 N N . ALA A 1 268 ? -17.223 9.882 17.653 1.00 88.44 268 ALA A N 1
ATOM 2025 C CA . ALA A 1 268 ? -17.601 11.115 16.968 1.00 88.44 268 ALA A CA 1
ATOM 2026 C C . ALA A 1 268 ? -19.029 11.039 16.407 1.00 88.44 268 ALA A C 1
ATOM 2028 O O . ALA A 1 268 ? -19.848 11.920 16.663 1.00 88.44 268 ALA A O 1
ATOM 2029 N N . LEU A 1 269 ? -19.368 9.966 15.686 1.00 87.75 269 LEU A N 1
ATOM 2030 C CA . LEU A 1 269 ? -20.675 9.797 15.043 1.00 87.75 269 LEU A CA 1
ATOM 2031 C C . LEU A 1 269 ? -21.826 9.805 16.055 1.00 87.75 269 LEU A C 1
ATOM 2033 O O . LEU A 1 269 ? -22.850 10.449 15.824 1.00 87.75 269 LEU A O 1
ATOM 2037 N N . VAL A 1 270 ? -21.662 9.152 17.206 1.00 85.00 270 VAL A N 1
ATOM 2038 C CA . VAL A 1 270 ? -22.676 9.178 18.274 1.00 85.00 270 VAL A CA 1
ATOM 2039 C C . VAL A 1 270 ? -22.797 10.576 18.883 1.00 85.00 270 VAL A C 1
ATOM 2041 O O . VAL A 1 270 ? -23.911 11.036 19.153 1.00 85.00 270 VAL A O 1
ATOM 2044 N N . SER A 1 271 ? -21.669 11.276 19.013 1.00 81.06 271 SER A N 1
ATOM 2045 C CA . SER A 1 271 ? -21.601 12.649 19.513 1.00 81.06 271 SER A CA 1
ATOM 2046 C C . SER A 1 271 ? -22.290 13.651 18.577 1.00 81.06 271 SER A C 1
ATOM 2048 O O . SER A 1 271 ? -23.045 14.491 19.056 1.00 81.06 271 SER A O 1
ATOM 2050 N N . THR A 1 272 ? -22.142 13.537 17.250 1.00 81.12 272 THR A N 1
ATOM 2051 C CA . THR A 1 272 ? -22.759 14.485 16.290 1.00 81.12 272 THR A CA 1
ATOM 2052 C C . THR A 1 272 ? -24.285 14.552 16.383 1.00 81.12 272 THR A C 1
ATOM 2054 O O . THR A 1 272 ? -24.866 15.628 16.262 1.00 81.12 272 THR A O 1
ATOM 2057 N N . LYS A 1 273 ? -24.963 13.428 16.653 1.00 78.38 273 LYS A N 1
ATOM 2058 C CA . LYS A 1 273 ? -26.432 13.398 16.767 1.00 78.38 273 LYS A CA 1
ATOM 2059 C C . LYS A 1 273 ? -26.948 14.054 18.049 1.00 78.38 273 LYS A C 1
ATOM 2061 O O . LYS A 1 273 ? -28.108 14.465 18.084 1.00 78.38 273 LYS A O 1
ATOM 2066 N N . ARG A 1 274 ? -26.140 14.094 19.117 1.00 80.44 274 ARG A N 1
ATOM 2067 C CA . ARG A 1 274 ? -26.466 14.737 20.404 1.00 80.44 274 ARG A CA 1
ATOM 2068 C C . ARG A 1 274 ? -25.188 15.245 21.096 1.00 80.44 274 ARG A C 1
ATOM 2070 O O . ARG A 1 274 ? -24.728 14.596 22.036 1.00 80.44 274 ARG A O 1
ATOM 2077 N N . PRO A 1 275 ? -24.667 16.422 20.704 1.00 79.69 275 PRO A N 1
ATOM 2078 C CA . PRO A 1 275 ? -23.343 16.910 21.120 1.00 79.69 275 PRO A CA 1
ATOM 2079 C C . PRO A 1 275 ? -23.132 17.090 22.627 1.00 79.69 275 PRO A C 1
ATOM 2081 O O . PRO A 1 275 ? -21.996 17.180 23.074 1.00 79.69 275 PRO A O 1
ATOM 2084 N N . HIS A 1 276 ? -24.213 17.148 23.409 1.00 83.00 276 HIS A N 1
ATOM 2085 C CA . HIS A 1 276 ? -24.174 17.368 24.859 1.00 83.00 276 HIS A CA 1
ATOM 2086 C C . HIS A 1 276 ? -24.774 16.213 25.669 1.00 83.00 276 HIS A C 1
ATOM 2088 O O . HIS A 1 276 ? -24.829 16.284 26.900 1.00 83.00 276 HIS A O 1
ATOM 2094 N N . ALA A 1 277 ? -25.266 15.160 25.004 1.00 87.06 277 ALA A N 1
ATOM 2095 C CA . ALA A 1 277 ? -25.832 14.028 25.723 1.00 87.06 277 ALA A CA 1
ATOM 2096 C C . ALA A 1 277 ? -24.722 13.307 26.503 1.00 87.06 277 ALA A C 1
ATOM 2098 O O . ALA A 1 277 ? -23.668 13.027 25.917 1.00 87.06 277 ALA A O 1
ATOM 2099 N N . PRO A 1 278 ? -24.959 12.954 27.782 1.00 90.06 278 PRO A N 1
ATOM 2100 C CA . PRO A 1 278 ? -24.073 12.057 28.509 1.00 90.06 278 PRO A CA 1
ATOM 2101 C C . PRO A 1 278 ? -23.850 10.798 27.680 1.00 90.06 278 PRO A C 1
ATOM 2103 O O . PRO A 1 278 ? -24.812 10.128 27.301 1.00 90.06 278 PRO A O 1
ATOM 2106 N N . THR A 1 279 ? -22.601 10.510 27.341 1.00 91.50 279 THR A N 1
ATOM 2107 C CA . THR A 1 279 ? -22.259 9.360 26.507 1.00 91.50 279 THR A CA 1
ATOM 2108 C C . THR A 1 279 ? -21.242 8.505 27.239 1.00 91.50 279 THR A C 1
ATOM 2110 O O . THR A 1 279 ? -20.146 8.967 27.547 1.00 91.50 279 THR A O 1
ATOM 2113 N N . THR A 1 280 ? -21.607 7.262 27.530 1.00 91.88 280 THR A N 1
ATOM 2114 C CA . THR A 1 280 ? -20.715 6.281 28.144 1.00 91.88 280 THR A CA 1
ATOM 2115 C C . THR A 1 280 ? -20.140 5.390 27.061 1.00 91.88 280 THR A C 1
ATOM 2117 O O . THR A 1 280 ? -20.873 4.717 26.338 1.00 91.88 280 THR A O 1
ATOM 2120 N N . VAL A 1 281 ? -18.821 5.374 26.953 1.00 91.75 281 VAL A N 1
ATOM 2121 C CA . VAL A 1 281 ? -18.089 4.473 26.073 1.00 91.75 281 VAL A CA 1
ATOM 2122 C C . VAL A 1 281 ? -17.562 3.334 26.933 1.00 91.75 281 VAL A C 1
ATOM 2124 O O . VAL A 1 281 ? -16.727 3.545 27.809 1.00 91.75 281 VAL A O 1
ATOM 2127 N N . VAL A 1 282 ? -18.106 2.141 26.730 1.00 91.19 282 VAL A N 1
ATOM 2128 C CA . VAL A 1 282 ? -17.724 0.915 27.425 1.00 91.19 282 VAL A CA 1
ATOM 2129 C C . VAL A 1 282 ? -16.676 0.202 26.580 1.00 91.19 282 VAL A C 1
ATOM 2131 O O . VAL A 1 282 ? -16.949 -0.151 25.435 1.00 91.19 282 VAL A O 1
ATOM 2134 N N . VAL A 1 283 ? -15.481 -0.000 27.129 1.00 89.06 283 VAL A N 1
ATOM 2135 C CA . VAL A 1 283 ? -14.379 -0.713 26.470 1.00 89.06 283 VAL A CA 1
ATOM 2136 C C . VAL A 1 283 ? -14.031 -1.949 27.285 1.00 89.06 283 VAL A C 1
ATOM 2138 O O . VAL A 1 283 ? -13.800 -1.858 28.492 1.00 89.06 283 VAL A O 1
ATOM 2141 N N . MET A 1 284 ? -13.982 -3.107 26.635 1.00 85.50 284 MET A N 1
ATOM 2142 C CA . MET A 1 284 ? -13.519 -4.333 27.281 1.00 85.50 284 MET A CA 1
ATOM 2143 C C . MET A 1 284 ? -11.995 -4.298 27.430 1.00 85.50 284 MET A C 1
ATOM 2145 O O . MET A 1 284 ? -11.295 -4.043 26.457 1.00 85.50 284 MET A O 1
ATOM 2149 N N . GLU A 1 285 ? -11.516 -4.498 28.660 1.00 81.81 285 GLU A N 1
ATOM 2150 C CA . GLU A 1 285 ? -10.121 -4.617 29.102 1.00 81.81 285 GLU A CA 1
ATOM 2151 C C . GLU A 1 285 ? -9.096 -3.799 28.293 1.00 81.81 285 GLU A C 1
ATOM 2153 O O . GLU A 1 285 ? -8.585 -4.220 27.255 1.00 81.81 285 GLU A O 1
ATOM 2158 N N . LEU A 1 286 ? -8.713 -2.627 28.812 1.00 75.94 286 LEU A N 1
ATOM 2159 C CA . LEU A 1 286 ? -7.818 -1.699 28.107 1.00 75.94 286 LEU A CA 1
ATOM 2160 C C . LEU A 1 286 ? -6.478 -2.331 27.703 1.00 75.94 286 LEU A C 1
ATOM 2162 O O . LEU A 1 286 ? -5.950 -1.996 26.643 1.00 75.94 286 LEU A O 1
ATOM 2166 N N . SER A 1 287 ? -5.942 -3.251 28.512 1.00 74.00 287 SER A N 1
ATOM 2167 C CA . SER A 1 287 ? -4.677 -3.942 28.222 1.00 74.00 287 SER A CA 1
ATOM 2168 C C . SER A 1 287 ? -4.760 -4.877 27.000 1.00 74.00 287 SER A C 1
ATOM 2170 O O . SER A 1 287 ? -3.772 -5.092 26.285 1.00 74.00 287 SER A O 1
ATOM 2172 N N . GLU A 1 288 ? -5.962 -5.354 26.682 1.00 73.56 288 GLU A N 1
ATOM 2173 C CA . GLU A 1 288 ? -6.249 -6.264 25.572 1.00 73.56 288 GLU A CA 1
ATOM 2174 C C . GLU A 1 288 ? -6.565 -5.518 24.263 1.00 73.56 288 GLU A C 1
ATOM 2176 O O . GLU A 1 288 ? -6.550 -6.113 23.188 1.00 73.56 288 GLU A O 1
ATOM 2181 N N . THR A 1 289 ? -6.739 -4.194 24.311 1.00 74.50 289 THR A N 1
ATOM 2182 C CA . THR A 1 289 ? -6.990 -3.344 23.131 1.00 74.50 289 THR A CA 1
ATOM 2183 C C . THR A 1 289 ? -5.731 -2.605 22.652 1.00 74.50 289 THR A C 1
ATOM 2185 O O . THR A 1 289 ? -4.631 -2.759 23.198 1.00 74.50 289 THR A O 1
ATOM 2188 N N . GLY A 1 290 ? -5.840 -1.830 21.568 1.00 75.44 290 GLY A N 1
ATOM 2189 C CA . GLY A 1 290 ? -4.754 -0.961 21.110 1.00 75.44 290 GLY A CA 1
ATOM 2190 C C . GLY A 1 290 ? -4.484 0.174 22.106 1.00 75.44 290 GLY A C 1
ATOM 2191 O O . GLY A 1 290 ? -5.414 0.777 22.625 1.00 75.44 290 GLY A O 1
ATOM 2192 N N . ALA A 1 291 ? -3.216 0.535 22.328 1.00 81.25 291 ALA A N 1
ATOM 2193 C CA . ALA A 1 291 ? -2.818 1.514 23.354 1.00 81.25 291 ALA A CA 1
ATOM 2194 C C . ALA A 1 291 ? -3.402 2.937 23.186 1.00 81.25 291 ALA A C 1
ATOM 2196 O O . ALA A 1 291 ? -3.270 3.758 24.093 1.00 81.25 291 ALA A O 1
ATOM 2197 N N . GLY A 1 292 ? -3.997 3.242 22.027 1.00 87.00 292 GLY A N 1
ATOM 2198 C CA . GLY A 1 292 ? -4.687 4.505 21.750 1.00 87.00 292 GLY A CA 1
ATOM 2199 C C . GLY A 1 292 ? -6.211 4.457 21.917 1.00 87.00 292 GLY A C 1
ATOM 2200 O O . GLY A 1 292 ? -6.851 5.506 21.896 1.00 87.00 292 GLY A O 1
ATOM 2201 N N . VAL A 1 293 ? -6.802 3.267 22.078 1.00 88.38 293 VAL A N 1
ATOM 2202 C CA . VAL A 1 293 ? -8.255 3.067 22.224 1.00 88.38 293 VAL A CA 1
ATOM 2203 C C . VAL A 1 293 ? -8.838 3.876 23.387 1.00 88.38 293 VAL A C 1
ATOM 2205 O O . VAL A 1 293 ? -9.815 4.580 23.142 1.00 88.38 293 VAL A O 1
ATOM 2208 N N . PRO A 1 294 ? -8.266 3.876 24.611 1.00 89.06 294 PRO A N 1
ATOM 2209 C CA . PRO A 1 294 ? -8.822 4.685 25.697 1.00 89.06 294 PRO A CA 1
ATOM 2210 C C . PRO A 1 294 ? -8.870 6.189 25.390 1.00 89.06 294 PRO A C 1
ATOM 2212 O O . PRO A 1 294 ? -9.853 6.843 25.732 1.00 89.06 294 PRO A O 1
ATOM 2215 N N . GLN A 1 295 ? -7.855 6.754 24.724 1.00 91.25 295 GLN A N 1
ATOM 2216 C CA . GLN A 1 295 ? -7.872 8.170 24.334 1.00 91.25 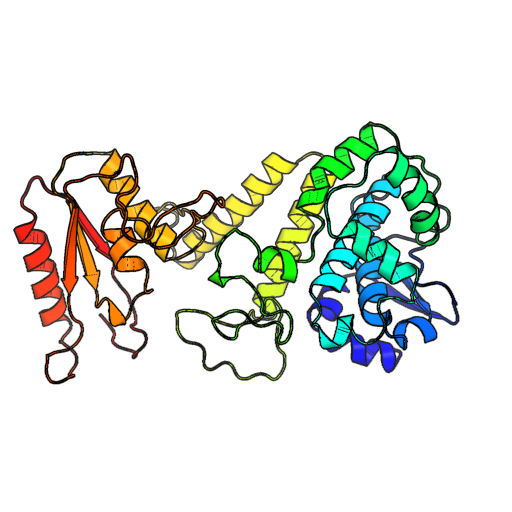295 GLN A CA 1
ATOM 2217 C C . GLN A 1 295 ? -8.915 8.430 23.240 1.00 91.25 295 GLN A C 1
ATOM 2219 O O . GLN A 1 295 ? -9.719 9.348 23.377 1.00 91.25 295 GLN A O 1
ATOM 2224 N N . ALA A 1 296 ? -8.957 7.585 22.207 1.00 91.00 296 ALA A N 1
ATOM 2225 C CA . ALA A 1 296 ? -9.935 7.679 21.124 1.00 91.00 296 ALA A CA 1
ATOM 2226 C C . ALA A 1 296 ? -11.386 7.604 21.635 1.00 91.00 296 ALA A C 1
ATOM 2228 O O . ALA A 1 296 ? -12.219 8.433 21.270 1.00 91.00 296 ALA A O 1
ATOM 2229 N N . ALA A 1 297 ? -11.666 6.657 22.532 1.00 90.00 297 ALA A N 1
ATOM 2230 C CA . ALA A 1 297 ? -12.959 6.481 23.190 1.00 90.00 297 ALA A CA 1
ATOM 2231 C C . ALA A 1 297 ? -13.339 7.669 24.093 1.00 90.00 297 ALA A C 1
ATOM 2233 O O . ALA A 1 297 ? -14.516 7.963 24.289 1.00 90.00 297 ALA A O 1
ATOM 2234 N N . ALA A 1 298 ? -12.347 8.381 24.632 1.00 89.62 298 ALA A N 1
ATOM 2235 C CA . ALA A 1 298 ? -12.542 9.577 25.445 1.00 89.62 298 ALA A CA 1
ATOM 2236 C C . ALA A 1 298 ? -12.587 10.883 24.625 1.00 89.62 298 ALA A C 1
ATOM 2238 O O . ALA A 1 298 ? -12.580 11.961 25.221 1.00 89.62 298 ALA A O 1
ATOM 2239 N N . GLY A 1 299 ? -12.604 10.814 23.286 1.00 90.25 299 GLY A N 1
ATOM 2240 C CA . GLY A 1 299 ? -12.612 11.999 22.420 1.00 90.25 299 GLY A CA 1
ATOM 2241 C C . GLY A 1 299 ? -11.316 12.810 22.483 1.00 90.25 299 GLY A C 1
ATOM 2242 O O . GLY A 1 299 ? -11.338 14.039 22.411 1.00 90.25 299 GLY A O 1
ATOM 2243 N N . ARG A 1 300 ? -10.185 12.125 22.679 1.00 92.19 300 ARG A N 1
ATOM 2244 C CA . ARG A 1 300 ? -8.858 12.727 22.821 1.00 92.19 300 ARG A CA 1
ATOM 2245 C C . ARG A 1 300 ? -7.909 12.231 21.745 1.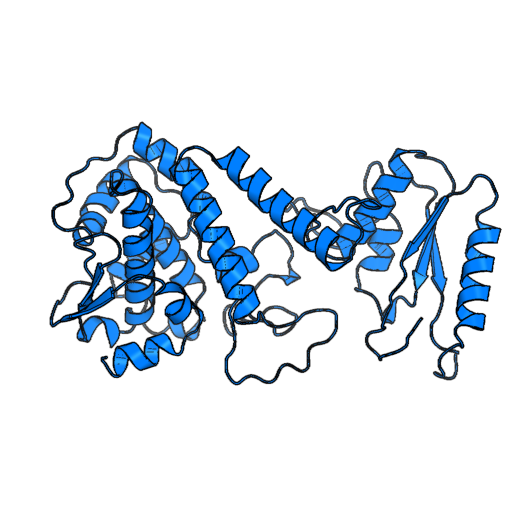00 92.19 300 ARG A C 1
ATOM 2247 O O . ARG A 1 300 ? -7.988 11.084 21.303 1.00 92.19 300 ARG A O 1
ATOM 2254 N N . HIS A 1 301 ? -6.955 13.078 21.380 1.00 92.06 301 HIS A N 1
ATOM 2255 C CA . HIS A 1 301 ? -5.859 12.694 20.504 1.00 92.06 301 HIS A CA 1
ATOM 2256 C C . HIS A 1 301 ? -5.066 11.538 21.130 1.00 92.06 301 HIS A C 1
ATOM 2258 O O . HIS A 1 301 ? -4.662 11.587 22.293 1.00 92.06 301 HIS A O 1
ATOM 2264 N N . PHE A 1 302 ? -4.842 10.472 20.362 1.00 89.88 302 PHE A N 1
ATOM 2265 C CA . PHE A 1 302 ? -4.124 9.277 20.823 1.00 89.88 302 PHE A CA 1
ATOM 2266 C C . PHE A 1 302 ? -2.670 9.207 20.327 1.00 89.88 302 PHE A C 1
ATOM 2268 O O . PHE A 1 302 ? -1.919 8.338 20.772 1.00 89.88 302 PHE A O 1
ATOM 2275 N N . ALA A 1 303 ? -2.278 10.125 19.444 1.00 88.12 303 ALA A N 1
ATOM 2276 C CA . ALA A 1 303 ? -0.950 10.262 18.857 1.00 88.12 303 ALA A CA 1
ATOM 2277 C C . ALA A 1 303 ? -0.601 11.751 18.673 1.00 88.12 303 ALA A C 1
ATOM 2279 O O . ALA A 1 303 ? -1.484 12.606 18.738 1.00 88.12 303 ALA A O 1
ATOM 2280 N N . ASP A 1 304 ? 0.674 12.042 18.402 1.00 87.88 304 ASP A N 1
ATOM 2281 C CA . ASP A 1 304 ? 1.188 13.412 18.217 1.00 87.88 304 ASP A CA 1
ATOM 2282 C C . ASP A 1 304 ? 0.957 13.972 16.796 1.00 87.88 304 ASP A C 1
ATOM 2284 O O . ASP A 1 304 ? 1.432 15.049 16.429 1.00 87.88 304 ASP A O 1
ATOM 2288 N N . ALA A 1 305 ? 0.226 13.227 15.970 1.00 84.31 305 ALA A N 1
ATOM 2289 C CA . ALA A 1 305 ? -0.243 13.665 14.667 1.00 84.31 305 ALA A CA 1
ATOM 2290 C C . ALA A 1 305 ? -1.589 13.009 14.342 1.00 84.31 305 ALA A C 1
ATOM 2292 O O . ALA A 1 305 ? -1.833 11.856 14.709 1.00 84.31 305 ALA A O 1
ATOM 2293 N N . ALA A 1 306 ? -2.452 13.741 13.642 1.00 83.31 306 ALA A N 1
ATOM 2294 C CA . ALA A 1 306 ? -3.656 13.197 13.030 1.00 83.31 306 ALA A CA 1
ATOM 2295 C C . ALA A 1 306 ? -3.312 12.389 11.768 1.00 83.31 306 ALA A C 1
ATOM 2297 O O . ALA A 1 306 ? -2.224 12.515 11.205 1.00 83.31 306 ALA A O 1
ATOM 2298 N N . SER A 1 307 ? -4.265 11.602 11.267 1.00 77.69 307 SER A N 1
ATOM 2299 C CA . SER A 1 307 ? -4.061 10.701 10.121 1.00 77.69 307 SER A CA 1
ATOM 2300 C C . SER A 1 307 ? -3.733 11.436 8.806 1.00 77.69 307 SER A C 1
ATOM 2302 O O . SER A 1 307 ? -3.204 10.830 7.881 1.00 77.69 307 SER A O 1
ATOM 2304 N N . LEU A 1 308 ? -4.003 12.746 8.725 1.00 81.38 308 LEU A N 1
ATOM 2305 C CA . LEU A 1 308 ? -3.621 13.612 7.597 1.00 81.38 308 LEU A CA 1
ATOM 2306 C C . LEU A 1 308 ? -2.288 14.360 7.809 1.00 81.38 308 LEU A C 1
ATOM 2308 O O . LEU A 1 308 ? -1.900 15.162 6.968 1.00 81.38 308 LEU A O 1
ATOM 2312 N N . GLY A 1 309 ? -1.577 14.102 8.911 1.00 80.31 309 GLY A N 1
ATOM 2313 C CA . GLY A 1 309 ? -0.272 14.703 9.212 1.00 80.31 309 GLY A CA 1
ATOM 2314 C C . GLY A 1 309 ? -0.319 16.000 10.026 1.00 80.31 309 GLY A C 1
ATOM 2315 O O . GLY A 1 309 ? 0.737 16.501 10.411 1.00 80.31 309 GLY A O 1
ATOM 2316 N N . GLU A 1 310 ? -1.511 16.517 10.334 1.00 84.94 310 GLU A N 1
ATOM 2317 C CA . GLU A 1 310 ? -1.676 17.676 11.219 1.00 84.94 310 GLU A CA 1
ATOM 2318 C C . GLU A 1 310 ? -1.125 17.383 12.615 1.00 84.94 310 GLU A C 1
ATOM 2320 O O . GLU A 1 310 ? -1.350 16.303 13.168 1.00 84.94 310 GLU A O 1
ATOM 2325 N N . LYS A 1 311 ? -0.410 18.350 13.196 1.00 88.00 311 LYS A N 1
ATOM 2326 C CA . LYS A 1 311 ? 0.159 18.201 14.540 1.00 88.00 311 LYS A CA 1
ATOM 2327 C C . LYS A 1 311 ? -0.959 18.094 15.570 1.00 88.00 311 LYS A C 1
ATOM 2329 O O . LYS A 1 311 ? -1.892 18.890 15.571 1.00 88.00 311 LYS A O 1
ATOM 2334 N N . ALA A 1 312 ? -0.811 17.143 16.477 1.00 88.56 312 ALA A N 1
ATOM 2335 C CA . ALA A 1 312 ? -1.687 16.960 17.621 1.00 88.56 312 ALA A CA 1
ATOM 2336 C C . ALA A 1 312 ? -0.838 16.733 18.873 1.00 88.56 312 ALA A C 1
ATOM 2338 O O . ALA A 1 312 ? 0.362 16.481 18.783 1.00 88.56 312 ALA A O 1
ATOM 2339 N N . MET A 1 313 ? -1.455 16.804 20.047 1.00 91.06 313 MET A N 1
ATOM 2340 C CA . MET A 1 313 ? -0.797 16.431 21.292 1.00 91.06 313 MET A CA 1
ATOM 2341 C C . MET A 1 313 ? -1.567 15.291 21.931 1.00 91.06 313 MET A C 1
ATOM 2343 O O . MET A 1 313 ? -2.765 15.402 22.200 1.00 91.06 313 MET A O 1
ATOM 2347 N N . ARG A 1 314 ? -0.888 14.167 22.164 1.00 91.12 314 ARG A N 1
ATOM 2348 C CA . ARG A 1 314 ? -1.521 13.012 22.793 1.00 91.12 314 ARG A CA 1
ATOM 2349 C C . ARG A 1 314 ? -2.143 13.399 24.140 1.00 91.12 314 ARG A C 1
ATOM 2351 O O . ARG A 1 314 ? -1.468 13.903 25.029 1.00 91.12 314 ARG A O 1
ATOM 2358 N N . GLY A 1 315 ? -3.421 13.071 24.306 1.00 91.06 315 GLY A N 1
ATOM 2359 C CA . GLY A 1 315 ? -4.211 13.351 25.503 1.00 91.06 315 GLY A CA 1
ATOM 2360 C C . GLY A 1 315 ? -5.077 14.606 25.404 1.00 91.06 315 GLY A C 1
ATOM 2361 O O . GLY A 1 315 ? -6.052 14.694 26.156 1.00 91.06 315 GLY A O 1
ATOM 2362 N N . ASP A 1 316 ? -4.802 15.519 24.472 1.00 92.56 316 ASP A N 1
ATOM 2363 C CA . ASP A 1 316 ? -5.622 16.717 24.285 1.00 92.56 316 ASP A CA 1
ATOM 2364 C C . ASP A 1 316 ? -7.015 16.362 23.772 1.00 92.56 316 ASP A C 1
ATOM 2366 O O . ASP A 1 316 ? -7.208 15.382 23.047 1.00 92.56 316 ASP A O 1
ATOM 2370 N N . VAL A 1 317 ? -8.002 17.157 24.185 1.00 90.75 317 VAL A N 1
ATOM 2371 C CA . VAL A 1 317 ? -9.383 17.020 23.710 1.00 90.75 317 VAL A CA 1
ATOM 2372 C C . VAL A 1 317 ? -9.430 17.415 22.241 1.00 90.75 317 VAL A C 1
ATOM 2374 O O . VAL A 1 317 ? -8.887 18.449 21.863 1.00 90.75 317 VAL A O 1
ATOM 2377 N N . ILE A 1 318 ? -10.098 16.603 21.426 1.00 89.75 318 ILE A N 1
ATOM 2378 C CA . ILE A 1 318 ? -10.296 16.916 20.013 1.00 89.75 318 ILE A CA 1
ATOM 2379 C C . ILE A 1 318 ? -11.349 18.022 19.912 1.00 89.75 318 ILE A C 1
ATOM 2381 O O . ILE A 1 318 ? -12.441 17.912 20.476 1.00 89.75 318 ILE A O 1
ATOM 2385 N N . GLU A 1 319 ? -11.037 19.095 19.192 1.00 87.31 319 GLU A N 1
ATOM 2386 C CA . GLU A 1 319 ? -11.972 20.199 18.990 1.00 87.31 319 GLU A CA 1
ATOM 2387 C C . GLU A 1 319 ? -13.292 19.704 18.367 1.00 87.31 319 GLU A C 1
ATOM 2389 O O . GLU A 1 319 ? -13.308 18.884 17.448 1.00 87.31 319 GLU A O 1
ATOM 2394 N N . GLY A 1 320 ? -14.425 20.170 18.901 1.00 84.56 320 GLY A N 1
ATOM 2395 C CA . GLY A 1 320 ? -15.760 19.783 18.432 1.00 84.56 320 GLY A CA 1
ATOM 2396 C C . GLY A 1 320 ? -16.267 18.418 18.922 1.00 84.56 320 GLY A C 1
ATOM 2397 O O . GLY A 1 320 ? -17.426 18.087 18.665 1.00 84.56 320 GLY A O 1
ATOM 2398 N N . PHE A 1 321 ? -15.465 17.635 19.657 1.00 86.12 321 PHE A N 1
ATOM 2399 C CA . PHE A 1 321 ? -15.957 16.414 20.304 1.00 86.12 321 PHE A CA 1
ATOM 2400 C C . PHE A 1 321 ? -16.863 16.712 21.503 1.00 86.12 321 PHE A C 1
ATOM 2402 O O . PHE A 1 321 ? -16.752 17.740 22.173 1.00 86.12 321 PHE A O 1
ATOM 2409 N N . ASN A 1 322 ? -17.757 15.763 21.799 1.00 83.81 322 ASN A N 1
ATOM 2410 C CA . ASN A 1 322 ? -18.604 15.819 22.986 1.00 83.81 322 ASN A CA 1
ATOM 2411 C C . ASN A 1 322 ? -17.736 15.841 24.252 1.00 83.81 322 ASN A C 1
ATOM 2413 O O . ASN A 1 322 ? -16.922 14.950 24.482 1.00 83.81 322 ASN A O 1
ATOM 2417 N N . THR A 1 323 ? -17.943 16.844 25.100 1.00 83.62 323 THR A N 1
ATOM 2418 C CA . THR A 1 323 ? -17.211 17.005 26.363 1.00 83.62 323 THR A CA 1
ATOM 2419 C C . THR A 1 323 ? -17.811 16.193 27.515 1.00 83.62 323 THR A C 1
ATOM 2421 O O . THR A 1 323 ? -17.191 16.064 28.567 1.00 83.62 323 THR A O 1
ATOM 2424 N N . ASN A 1 324 ? -18.995 15.604 27.324 1.00 89.25 324 ASN A N 1
ATOM 2425 C CA . ASN A 1 324 ? -19.702 14.757 28.285 1.00 89.25 324 ASN A CA 1
ATOM 2426 C C . ASN A 1 324 ? -19.528 13.261 27.958 1.00 89.25 324 ASN A C 1
ATOM 2428 O O . ASN A 1 324 ? -20.497 12.496 27.898 1.00 89.25 324 ASN A O 1
ATOM 2432 N N . LEU A 1 325 ? -18.277 12.862 27.712 1.00 89.44 325 LEU A N 1
ATOM 2433 C CA . LEU A 1 325 ? -17.870 11.477 27.486 1.00 89.44 325 LEU A CA 1
ATOM 2434 C C . LEU A 1 325 ? -17.376 10.842 28.787 1.00 89.44 325 LEU A C 1
ATOM 2436 O O . LEU A 1 325 ? -16.549 11.407 29.503 1.00 89.44 325 LEU A O 1
ATOM 2440 N N . ARG A 1 326 ? -17.865 9.638 29.081 1.00 89.88 326 ARG A N 1
ATOM 2441 C CA . ARG A 1 326 ? -17.428 8.815 30.210 1.00 89.88 326 ARG A CA 1
ATOM 2442 C C . ARG A 1 326 ? -16.877 7.504 29.681 1.00 89.88 326 ARG A C 1
ATOM 2444 O O . ARG A 1 326 ? -17.611 6.729 29.082 1.00 89.88 326 ARG A O 1
ATOM 2451 N N . LEU A 1 327 ? -15.597 7.246 29.916 1.00 90.00 327 LEU A N 1
ATOM 2452 C CA . LEU A 1 327 ? -14.998 5.953 29.607 1.00 90.00 327 LEU A CA 1
ATOM 2453 C C . LEU A 1 327 ? -15.251 4.991 30.772 1.00 90.00 327 LEU A C 1
ATOM 2455 O O . LEU A 1 327 ? -14.895 5.296 31.912 1.00 90.00 327 LEU A O 1
ATOM 2459 N N . ARG A 1 328 ? -15.839 3.828 30.491 1.00 91.31 328 ARG A N 1
ATOM 2460 C CA . ARG A 1 328 ? -15.980 2.723 31.443 1.00 91.31 328 ARG A CA 1
ATOM 2461 C C . ARG A 1 328 ? -15.231 1.513 30.903 1.00 91.31 328 ARG A C 1
ATOM 2463 O O . ARG A 1 328 ? -15.430 1.123 29.759 1.00 91.31 328 ARG A O 1
ATOM 2470 N N . THR A 1 329 ? -14.401 0.909 31.740 1.00 90.12 329 THR A N 1
ATOM 2471 C CA . THR A 1 329 ? -13.701 -0.330 31.397 1.00 90.12 329 THR A CA 1
ATOM 2472 C C . THR A 1 329 ? -14.387 -1.508 32.070 1.00 90.12 329 THR A C 1
ATOM 2474 O O . THR A 1 329 ? -14.713 -1.406 33.253 1.00 90.12 329 THR A O 1
ATOM 2477 N N . VAL A 1 330 ? -14.577 -2.597 31.327 1.00 89.88 330 VAL A N 1
ATOM 2478 C CA . VAL A 1 330 ? -15.002 -3.903 31.855 1.00 89.88 330 VAL A CA 1
ATOM 2479 C C . VAL A 1 330 ? -13.782 -4.813 31.868 1.00 89.88 330 VAL A C 1
ATOM 2481 O O . VAL A 1 330 ? -13.191 -5.045 30.814 1.00 89.88 330 VAL A O 1
ATOM 2484 N N . SER A 1 331 ? -13.358 -5.275 33.043 1.00 89.38 331 SER A N 1
ATOM 2485 C CA . SER A 1 331 ? -12.168 -6.124 33.148 1.00 89.38 331 SER A CA 1
ATOM 2486 C C . SER A 1 331 ? -12.509 -7.558 32.777 1.00 89.38 331 SER A C 1
ATOM 2488 O O . SER A 1 331 ? -13.498 -8.113 33.241 1.00 89.38 331 SER A O 1
ATOM 2490 N N . LEU A 1 332 ? -11.659 -8.182 31.963 1.00 88.75 332 LEU A N 1
ATOM 2491 C CA . LEU A 1 332 ? -11.848 -9.578 31.552 1.00 88.75 332 LEU A CA 1
ATOM 2492 C C . LEU A 1 332 ? -11.268 -10.574 32.561 1.00 88.75 332 LEU A C 1
ATOM 2494 O O . LEU A 1 332 ? -11.531 -11.775 32.481 1.00 88.75 332 LEU A O 1
ATOM 2498 N N . ARG A 1 333 ? -10.474 -10.090 33.522 1.00 89.06 333 ARG A N 1
ATOM 2499 C CA . ARG A 1 333 ? -9.865 -10.896 34.579 1.00 89.06 333 ARG A CA 1
ATOM 2500 C C . ARG A 1 333 ? -10.188 -10.333 35.951 1.00 89.06 333 ARG A C 1
ATOM 2502 O O . ARG A 1 333 ? -10.218 -9.123 36.161 1.00 89.06 333 ARG A O 1
ATOM 2509 N N . LYS A 1 334 ? -10.331 -11.251 36.896 1.00 89.81 334 LYS A N 1
ATOM 2510 C CA . LYS A 1 334 ? -10.351 -10.965 38.326 1.00 89.81 334 LYS A CA 1
ATOM 2511 C C . LYS A 1 334 ? -8.967 -10.486 38.763 1.00 89.81 334 LYS A C 1
ATOM 2513 O O . LYS A 1 334 ? -7.964 -10.725 38.092 1.00 89.81 334 LYS A O 1
ATOM 2518 N N . VAL A 1 335 ? -8.900 -9.875 39.944 1.00 88.69 335 VAL A N 1
ATOM 2519 C CA . VAL A 1 335 ? -7.636 -9.414 40.554 1.00 88.69 335 VAL A CA 1
ATOM 2520 C C . VAL A 1 335 ? -6.620 -10.556 40.722 1.00 88.69 335 VAL A C 1
ATOM 2522 O O . VAL A 1 335 ? -5.418 -10.322 40.680 1.00 88.69 335 VAL A O 1
ATOM 2525 N N . ASP A 1 336 ? -7.089 -11.799 40.859 1.00 90.94 336 ASP A N 1
ATOM 2526 C CA . ASP A 1 336 ? -6.250 -13.002 40.954 1.00 90.94 336 ASP A CA 1
ATOM 2527 C C . ASP A 1 336 ? -5.795 -13.571 39.590 1.00 90.94 336 ASP A C 1
ATOM 2529 O O . ASP A 1 336 ? -5.142 -14.612 39.540 1.00 90.94 336 ASP A O 1
ATOM 2533 N N . GLY A 1 337 ? -6.134 -12.905 38.481 1.00 87.81 337 GLY A N 1
ATOM 2534 C CA . GLY A 1 337 ? -5.742 -13.271 37.120 1.00 87.81 337 GLY A CA 1
ATOM 2535 C C . GLY A 1 337 ? -6.653 -14.285 36.423 1.00 87.81 337 GLY A C 1
ATOM 2536 O O . GLY A 1 337 ? -6.496 -14.499 35.214 1.00 87.81 337 GLY A O 1
ATOM 2537 N N . ARG A 1 338 ? -7.624 -14.889 37.125 1.00 90.25 338 ARG A N 1
ATOM 2538 C CA . ARG A 1 338 ? -8.609 -15.790 36.502 1.00 90.25 338 ARG A CA 1
ATOM 2539 C C . ARG A 1 338 ? -9.561 -15.010 35.590 1.00 90.25 338 ARG A C 1
ATOM 2541 O O . ARG A 1 338 ? -9.897 -13.873 35.924 1.00 90.25 338 ARG A O 1
ATOM 2548 N N . PRO A 1 339 ? -10.015 -15.591 34.465 1.00 90.06 339 PRO A N 1
ATOM 2549 C CA . PRO A 1 339 ? -11.004 -14.938 33.618 1.00 90.06 339 PRO A CA 1
ATOM 2550 C C . PRO A 1 339 ? -12.332 -14.772 34.368 1.00 90.06 339 PRO A C 1
ATOM 2552 O O . PRO A 1 339 ? -12.695 -15.602 35.210 1.00 90.06 339 PRO A O 1
ATOM 2555 N N . HIS A 1 340 ? -13.043 -13.693 34.061 1.00 90.06 340 HIS A N 1
ATOM 2556 C CA . HIS A 1 340 ? -14.457 -13.574 34.395 1.00 90.06 340 HIS A CA 1
ATOM 2557 C C . HIS A 1 340 ? -15.290 -14.552 33.560 1.00 90.06 340 HIS A C 1
ATOM 2559 O O . HIS A 1 340 ? -14.882 -14.936 32.463 1.00 90.06 340 HIS A O 1
ATOM 2565 N N . THR A 1 341 ? -16.439 -14.985 34.085 1.00 89.88 341 THR A N 1
ATOM 2566 C CA . THR A 1 341 ? -17.402 -15.735 33.261 1.00 89.88 341 THR A CA 1
ATOM 2567 C C . THR A 1 341 ? -18.139 -14.779 32.316 1.00 89.88 341 THR A C 1
ATOM 2569 O O . THR A 1 341 ? -18.233 -13.585 32.626 1.00 89.88 341 THR A O 1
ATOM 2572 N N . PRO A 1 342 ? -18.695 -15.266 31.193 1.00 87.88 342 PRO A N 1
ATOM 2573 C CA . PRO A 1 342 ? -19.514 -14.439 30.307 1.00 87.88 342 PRO A CA 1
ATOM 2574 C C . PRO A 1 342 ? -20.644 -13.709 31.049 1.00 87.88 342 PRO A C 1
ATOM 2576 O O . PRO A 1 342 ? -20.846 -12.517 30.853 1.00 87.88 342 PRO A O 1
ATOM 2579 N N . GLU A 1 343 ? -21.307 -14.370 32.000 1.00 91.69 343 GLU A N 1
ATOM 2580 C CA . GLU A 1 343 ? -22.395 -13.775 32.787 1.00 91.69 343 GLU A CA 1
ATOM 2581 C C . GLU A 1 343 ? -21.901 -12.647 33.706 1.00 91.69 343 GLU A C 1
ATOM 2583 O O . GLU A 1 343 ? -22.604 -11.658 33.923 1.00 91.69 343 GLU A O 1
ATOM 2588 N N . GLU A 1 344 ? -20.688 -12.771 34.258 1.00 92.19 344 GLU A N 1
ATOM 2589 C CA . GLU A 1 344 ? -20.069 -11.715 35.067 1.00 92.19 344 GLU A CA 1
ATOM 2590 C C . GLU A 1 344 ? -19.755 -10.473 34.210 1.00 92.19 344 GLU A C 1
ATOM 2592 O O . GLU A 1 344 ? -20.005 -9.347 34.654 1.00 92.19 344 GLU A O 1
ATOM 2597 N N . ILE A 1 345 ? -19.263 -10.681 32.981 1.00 90.12 345 ILE A N 1
ATOM 2598 C CA . ILE A 1 345 ? -18.969 -9.624 32.000 1.00 90.12 345 ILE A CA 1
ATOM 2599 C C . ILE A 1 345 ? -20.267 -8.940 31.555 1.00 90.12 345 ILE A C 1
ATOM 2601 O O . ILE A 1 345 ? -20.384 -7.715 31.652 1.00 90.12 345 ILE A O 1
ATOM 2605 N N . GLU A 1 346 ? -21.279 -9.711 31.148 1.00 90.69 346 GLU A N 1
ATOM 2606 C CA . GLU A 1 346 ? -22.600 -9.201 30.763 1.00 90.69 346 GLU A CA 1
ATOM 2607 C C . GLU A 1 346 ? -23.242 -8.382 31.888 1.00 90.69 346 GLU A C 1
ATOM 2609 O O . GLU A 1 346 ? -23.772 -7.293 31.648 1.00 90.69 346 GLU A O 1
ATOM 2614 N N . ALA A 1 347 ? -23.151 -8.851 33.136 1.00 92.69 347 ALA A N 1
ATOM 2615 C CA . ALA A 1 347 ? -23.670 -8.129 34.291 1.00 92.69 347 ALA A CA 1
ATOM 2616 C C . ALA A 1 347 ? -22.919 -6.812 34.556 1.00 92.69 347 ALA A C 1
ATOM 2618 O O . ALA A 1 347 ? -23.507 -5.854 35.069 1.00 92.69 347 ALA A O 1
ATOM 2619 N N . GLU A 1 348 ? -21.621 -6.726 34.255 1.00 91.56 348 GLU A N 1
ATOM 2620 C CA . GLU A 1 348 ? -20.883 -5.461 34.335 1.00 91.56 348 GLU A CA 1
ATOM 2621 C C . GLU A 1 348 ? -21.256 -4.501 33.198 1.00 91.56 348 GLU A C 1
ATOM 2623 O O . GLU A 1 348 ? -21.502 -3.319 33.459 1.00 91.56 348 GLU A O 1
ATOM 2628 N N . ILE A 1 349 ? -21.401 -5.005 31.969 1.00 91.44 349 ILE A N 1
ATOM 2629 C CA . ILE A 1 349 ? -21.882 -4.218 30.826 1.00 91.44 349 ILE A CA 1
ATOM 2630 C C . ILE A 1 349 ? -23.285 -3.669 31.115 1.00 91.44 349 ILE A C 1
ATOM 2632 O O . ILE A 1 349 ? -23.522 -2.470 30.961 1.00 91.44 349 ILE A O 1
ATOM 2636 N N . ALA A 1 350 ? -24.206 -4.506 31.599 1.00 92.19 350 ALA A N 1
ATOM 2637 C CA . ALA A 1 350 ? -25.569 -4.104 31.936 1.00 92.19 350 ALA A CA 1
ATOM 2638 C C . ALA A 1 350 ? -25.601 -3.005 33.011 1.00 92.19 350 ALA A C 1
ATOM 2640 O O . ALA A 1 350 ? -26.376 -2.051 32.898 1.00 92.19 350 ALA A O 1
ATOM 2641 N N . ARG A 1 351 ? -24.724 -3.088 34.022 1.00 92.19 351 ARG A N 1
ATOM 2642 C CA . ARG A 1 351 ? -24.560 -2.029 35.033 1.00 92.19 351 ARG A CA 1
ATOM 2643 C C . ARG A 1 351 ? -24.069 -0.722 34.411 1.00 92.19 351 ARG A C 1
ATOM 2645 O O . ARG A 1 351 ? -24.689 0.314 34.640 1.00 92.19 351 ARG A O 1
ATOM 2652 N N . ALA A 1 352 ? -23.035 -0.767 33.569 1.00 89.62 352 ALA A N 1
ATOM 2653 C CA . ALA A 1 352 ? -22.518 0.418 32.878 1.00 89.62 352 ALA A CA 1
ATOM 2654 C C . ALA A 1 352 ? -23.578 1.082 31.974 1.00 89.62 352 ALA A C 1
ATOM 2656 O O . ALA A 1 352 ? -23.703 2.311 31.923 1.00 89.62 352 ALA A O 1
ATOM 2657 N N . VAL A 1 353 ? -24.391 0.269 31.292 1.00 90.50 353 VAL A N 1
ATOM 2658 C CA . VAL A 1 353 ? -25.523 0.744 30.485 1.00 90.50 353 VAL A CA 1
ATOM 2659 C C . VAL A 1 353 ? -26.574 1.420 31.368 1.00 90.50 353 VAL A C 1
ATOM 2661 O O . VAL A 1 353 ? -27.005 2.533 31.061 1.00 90.50 353 VAL A O 1
ATOM 2664 N N . ALA A 1 354 ? -26.964 0.792 32.479 1.00 90.75 354 ALA A N 1
ATOM 2665 C CA . ALA A 1 354 ? -27.974 1.326 33.390 1.00 90.75 354 ALA A CA 1
ATOM 2666 C C . ALA A 1 354 ? -27.551 2.666 34.024 1.00 90.75 354 ALA A C 1
ATOM 2668 O O . ALA A 1 354 ? -28.351 3.603 34.073 1.00 90.75 354 ALA A O 1
ATOM 2669 N N . GLU A 1 355 ? -26.287 2.791 34.440 1.00 90.00 355 GLU A N 1
ATOM 2670 C CA . GLU A 1 355 ? -25.712 4.008 35.042 1.00 90.00 355 GLU A CA 1
ATOM 2671 C C . GLU A 1 355 ? -25.692 5.212 34.090 1.00 90.00 355 GLU A C 1
ATOM 2673 O O . GLU A 1 355 ? -25.718 6.363 34.528 1.00 90.00 355 GLU A O 1
ATOM 2678 N N . THR A 1 356 ? -25.687 4.963 32.779 1.00 87.88 356 THR A N 1
ATOM 2679 C CA . THR A 1 356 ? -25.732 6.019 31.756 1.00 87.88 356 THR A CA 1
ATOM 2680 C C . THR A 1 356 ? -27.086 6.740 31.724 1.00 87.88 356 THR A C 1
ATOM 2682 O O . THR A 1 356 ? -27.176 7.904 31.326 1.00 87.88 356 THR A O 1
ATOM 2685 N N . GLY A 1 357 ? -28.140 6.075 32.205 1.00 85.56 357 GLY A N 1
ATOM 2686 C CA . GLY A 1 357 ? -29.482 6.630 32.332 1.00 85.56 357 GLY A CA 1
ATOM 2687 C C . GLY A 1 357 ? -30.245 6.748 31.007 1.00 85.56 357 GLY A C 1
ATOM 2688 O O . GLY A 1 357 ? -29.692 6.698 29.911 1.00 85.56 357 GLY A O 1
ATOM 2689 N N . ARG A 1 358 ? -31.567 6.949 31.107 1.00 80.19 358 ARG A N 1
ATOM 2690 C CA . ARG A 1 358 ? -32.512 6.918 29.966 1.00 80.19 358 ARG A CA 1
ATOM 2691 C C . ARG A 1 358 ? -32.239 7.945 28.861 1.00 80.19 358 ARG A C 1
ATOM 2693 O O . ARG A 1 358 ? -32.680 7.752 27.731 1.00 80.19 358 ARG A O 1
ATOM 2700 N N . HIS A 1 359 ? -31.562 9.045 29.181 1.00 80.88 359 HIS A N 1
ATOM 2701 C CA . HIS A 1 359 ? -31.261 10.116 28.225 1.00 80.88 359 HIS A CA 1
ATOM 2702 C C . HIS A 1 359 ? -29.823 10.072 27.697 1.00 80.88 359 HIS A C 1
ATOM 2704 O O . HIS A 1 359 ? -29.496 10.835 26.783 1.00 80.88 359 HIS A O 1
ATOM 2710 N N . GLY A 1 360 ? -28.990 9.187 28.251 1.00 87.31 360 GLY A N 1
ATOM 2711 C CA . GLY A 1 360 ? -27.614 9.005 27.825 1.00 87.31 360 GLY A CA 1
ATOM 2712 C C . GLY A 1 360 ? -27.485 8.105 26.594 1.00 87.31 360 GLY A C 1
ATOM 2713 O O . GLY A 1 360 ? -28.444 7.484 26.128 1.00 87.31 360 GLY A O 1
ATOM 2714 N N . ARG A 1 361 ? -26.281 8.061 26.030 1.00 90.62 361 ARG A N 1
ATOM 2715 C CA . ARG A 1 361 ? -25.900 7.164 24.934 1.00 90.62 361 ARG A CA 1
ATOM 2716 C C . ARG A 1 361 ? -24.847 6.190 25.424 1.00 90.62 361 ARG A C 1
ATOM 2718 O O . ARG A 1 361 ? -23.977 6.578 26.192 1.00 90.62 361 ARG A O 1
ATOM 2725 N N . VAL A 1 362 ? -24.904 4.956 24.943 1.00 91.38 362 VAL A N 1
ATOM 2726 C CA . VAL A 1 362 ? -23.877 3.956 25.230 1.00 91.38 362 VAL A CA 1
ATOM 2727 C C . VAL A 1 362 ? -23.232 3.522 23.927 1.00 91.38 362 VAL A C 1
ATOM 2729 O O . VAL A 1 362 ? -23.933 3.258 22.951 1.00 91.38 362 VAL A O 1
ATOM 2732 N N . ILE A 1 363 ? -21.906 3.460 23.927 1.00 91.25 363 ILE A N 1
ATOM 2733 C CA . ILE A 1 363 ? -21.105 2.836 22.877 1.00 91.25 363 ILE A CA 1
ATOM 2734 C C . ILE A 1 363 ? -20.409 1.649 23.523 1.00 91.25 363 ILE A C 1
ATOM 2736 O O . ILE A 1 363 ? -19.686 1.836 24.495 1.00 91.25 363 ILE A O 1
ATOM 2740 N N . LEU A 1 364 ? -20.638 0.444 23.013 1.00 90.38 364 LEU A N 1
ATOM 2741 C CA . LEU A 1 364 ? -19.955 -0.756 23.484 1.00 90.38 364 LEU A CA 1
ATOM 2742 C C . LEU A 1 364 ? -18.885 -1.150 22.465 1.00 90.38 364 LEU A C 1
ATOM 2744 O O . LEU A 1 364 ? -19.207 -1.543 21.346 1.00 90.38 364 LEU A O 1
ATOM 2748 N N . HIS A 1 365 ? -17.620 -1.051 22.860 1.00 87.19 365 HIS A N 1
ATOM 2749 C CA . HIS A 1 365 ? -16.491 -1.612 22.127 1.00 87.19 365 HIS A CA 1
ATOM 2750 C C . HIS A 1 365 ? -16.240 -3.028 22.629 1.00 87.19 365 HIS A C 1
ATOM 2752 O O . HIS A 1 365 ? -15.474 -3.242 23.574 1.00 87.19 365 HIS A O 1
ATOM 2758 N N . ALA A 1 366 ? -16.929 -3.975 22.000 1.00 81.56 366 ALA A N 1
ATOM 2759 C CA . ALA A 1 366 ? -16.739 -5.389 22.251 1.00 81.56 366 ALA A CA 1
ATOM 2760 C C . ALA A 1 366 ? -15.551 -5.943 21.446 1.00 81.56 366 ALA A C 1
ATOM 2762 O O . ALA A 1 366 ? -15.279 -5.499 20.328 1.00 81.56 366 ALA A O 1
ATOM 2763 N N . ILE A 1 367 ? -14.855 -6.915 22.027 1.00 77.81 367 ILE A N 1
ATOM 2764 C CA . ILE A 1 367 ? -13.827 -7.735 21.392 1.00 77.81 367 ILE A CA 1
ATOM 2765 C C . ILE A 1 367 ? -14.279 -9.190 21.480 1.00 77.81 367 ILE A C 1
ATOM 2767 O O . ILE A 1 367 ? -14.615 -9.652 22.558 1.00 77.81 367 ILE A O 1
ATOM 2771 N N . ASP A 1 368 ? -14.285 -9.885 20.348 1.00 74.62 368 ASP A N 1
ATOM 2772 C CA . ASP A 1 368 ? -14.688 -11.297 20.272 1.00 74.62 368 ASP A CA 1
ATOM 2773 C C . ASP A 1 368 ? -13.618 -12.219 20.893 1.00 74.62 368 ASP A C 1
ATOM 2775 O O . ASP A 1 368 ? -13.916 -13.165 21.615 1.00 74.62 368 ASP A O 1
ATOM 2779 N N . LEU A 1 369 ? -12.337 -11.891 20.681 1.00 76.31 369 LEU A N 1
ATOM 2780 C CA . LEU A 1 369 ? -11.199 -12.616 21.247 1.00 76.31 369 LEU A CA 1
ATOM 2781 C C . LEU A 1 369 ? -10.102 -11.645 21.705 1.00 76.31 369 LEU A C 1
ATOM 2783 O O . LEU A 1 369 ? -9.640 -10.800 20.933 1.00 76.31 369 LEU A O 1
ATOM 2787 N N . SER A 1 370 ? -9.656 -11.781 22.956 1.00 76.38 370 SER A N 1
ATOM 2788 C CA . SER A 1 370 ? -8.554 -10.981 23.511 1.00 76.38 370 SER A CA 1
ATOM 2789 C C . SER A 1 370 ? -7.176 -11.419 22.985 1.00 76.38 370 SER A C 1
ATOM 2791 O O . SER A 1 370 ? -7.024 -12.516 22.441 1.00 76.38 370 SER A O 1
ATOM 2793 N N . LYS A 1 371 ? -6.122 -10.610 23.191 1.00 75.06 371 LYS A N 1
ATOM 2794 C CA . LYS A 1 371 ? -4.738 -10.994 22.828 1.00 75.06 371 LYS A CA 1
ATOM 2795 C C . LYS A 1 371 ? -4.290 -12.248 23.575 1.00 75.06 371 LYS A C 1
ATOM 2797 O O . LYS A 1 371 ? -3.442 -12.979 23.073 1.00 75.06 371 LYS A O 1
ATOM 2802 N N . THR A 1 372 ? -4.841 -12.483 24.766 1.00 76.88 372 THR A N 1
ATOM 2803 C CA . THR A 1 372 ? -4.565 -13.668 25.590 1.00 76.88 372 THR A CA 1
ATOM 2804 C C . THR A 1 372 ? -5.563 -14.815 25.391 1.00 76.88 372 THR A C 1
ATOM 2806 O O . THR A 1 372 ? -5.488 -15.808 26.114 1.00 76.88 372 THR A O 1
ATOM 2809 N N . GLY A 1 373 ? -6.462 -14.716 24.406 1.00 76.06 373 GLY A N 1
ATOM 2810 C CA . GLY A 1 373 ? -7.374 -15.794 24.019 1.00 76.06 373 GLY A CA 1
ATOM 2811 C C . GLY A 1 373 ? -8.627 -15.930 24.890 1.00 76.06 373 GLY A C 1
ATOM 2812 O O . GLY A 1 373 ? -9.210 -17.010 24.938 1.00 76.06 373 GLY A O 1
ATOM 2813 N N . ILE A 1 374 ? -9.035 -14.871 25.597 1.00 77.44 374 ILE A N 1
ATOM 2814 C CA . ILE A 1 374 ? -10.311 -14.845 26.327 1.00 77.44 374 ILE A CA 1
ATOM 2815 C C . ILE A 1 374 ? -11.434 -14.506 25.343 1.00 77.44 374 ILE A C 1
ATOM 2817 O O . ILE A 1 374 ? -11.333 -13.501 24.638 1.00 77.44 374 ILE A O 1
ATOM 2821 N N . LEU A 1 375 ? -12.480 -15.334 25.327 1.00 72.31 375 LEU A N 1
ATOM 2822 C CA . LEU A 1 375 ? -13.757 -15.063 24.661 1.00 72.31 375 LEU A CA 1
ATOM 2823 C C . LEU A 1 375 ? -14.633 -14.231 25.604 1.00 72.31 375 LEU A C 1
ATOM 2825 O O . LEU A 1 375 ? -14.718 -14.573 26.788 1.00 72.31 375 LEU A O 1
ATOM 2829 N N . ALA A 1 376 ? -15.233 -13.152 25.102 1.00 61.06 376 ALA A N 1
ATOM 2830 C CA . ALA A 1 376 ? -15.959 -12.174 25.911 1.00 61.06 376 ALA A CA 1
ATOM 2831 C C . ALA A 1 376 ? -17.262 -11.714 25.257 1.00 61.06 376 ALA A C 1
ATOM 2833 O O . ALA A 1 376 ? -17.258 -11.477 24.029 1.00 61.06 376 ALA A O 1
#

Foldseek 3Di:
DDPLVVVLCVFLLLVLLLPQADEAEDQDPDLWAQAAASYIYGYPVNSVDLCNNLSSQLRSQLSPLCVLCVPQNLLSLLLSLLQSLLVQQLAAPCSCVVDQPPDPSSVLSVVSPDDDDDPVVSQVSCVVSCVRHPPDDDGDDPVSVVLSVQLSVLSYRLQSVQLDQQDQQSDADRHQQAGPQREGSGDDPPDDDPHFPADDHAHSVNSSVSRVLSSQQSSCSSVVNNVVSVVVSVVVVQCVVCVVVVQPVPDGDDDAPDPLRVLLVVQQVVCVVPVAAQEEEEEEACVQDDVQNVQSQQQHDSDQADSVGHGHDHNHHDPSHRNNYHYHYQYQADPVRHGDDPVSSVVVVVVSVVVSDPRHHYHYDDDCATSVGDGD